Protein AF-A0A496WPE1-F1 (afdb_monomer)

Sequence (337 aa):
MGGAVPFQSAYVLHDAAETEDGEDHQGSGAEIGLHAKIYVYQIGNRTHIALGSANATSAALIAEKNIEILAELAGPASRVGSVSRLFNVDADDGLGQYLVRWNQDDIHEIDTAKQAMQRLLEDARTAILAAGLVLTCRKDGEGWVLDLAGVENVALGETATAEAWPVTVGSERAVDLLPLASGQSVMLPVQALSSLTSLVAFRVKIGSESISFTLNLPVSGMPEERERAILRSVVNNREGFLRYLLLLLAGLGDGADVGTVARAFNSSSSNQLASTFDDMPLLEELVRAFSREPKRLRKVQRLIDDITKDCEADKILPAGFLSLWQVFNEAMKHHDH

Mean predicted aligned error: 12.66 Å

Foldseek 3Di:
DDDPPPDPFDKDFDPVVLDPPDDPPPDPPPPSDDQKDWDWDDDPQKIKIKIWRADPDCCRPPVVNDDIDIDMDMDGCVPVPHPCGQLVLPDPDHDVVRIDTDDPVPDDDPPVVVVVVVVLQVVLVVLVVVQQKAWEWDDDVQFIKTWIFGPHARPRDPQKWKWKAQPLPDPVQTDTPVVSNVRDIDIHDTDHLLSDAQKMKMWMDGPPDIDIDIDNHHYDDNDPCSVLVVLCVQQVAQLSLVLVLCPLLQDPDDPRPVVLNVQCVPDPDPVSNVVSVVPDPSVVSLVVCVVPPVVSVVVVVVSLVSLVPPDDCVGRHDPCVVVVNVVVVVVSVVVVD

Nearest PDB structures (foldseek):
  8dhv-assembly1_B-2  TM=4.884E-01  e=4.118E-02  Treponema lecithinolyticum
  8dhw-assembly1_B  TM=4.897E-01  e=4.623E-02  Treponema lecithinolyticum
  8e72-assembly1_A  TM=4.879E-01  e=7.778E-02  Treponema lecithinolyticum
  7myz-assembly1_C  TM=2.236E-01  e=6.862E-03  Homo sapiens
  3pvm-assembly2_C  TM=2.350E-01  e=8.402E+00  Homo sapiens

Radius of gyration: 26.45 Å; Cα contacts (8 Å, |Δi|>4): 452; chains: 1; bounding box: 67×49×72 Å

Secondary structure (DSSP, 8-state):
-PPP-S-S--EEE-GGGS-SSS-----TTS--S--SEEEEEEETTEEEEEEES--SSHHHHTS--S---EEEEEEEHHHH--HHHHT-TT-SSSSGGGEEEPPGGG-----HHHHHHHHHHHHHHHHHHHT--EEEEEEETTEEEEEEE-SS-----TT-EEEEEETTT-GGG-EE-HHHHTT--EEPPPB-GGG--SEEEEEEEETTEEEEEEEE--EES--TTHHHHHHHHHSSSHHHHHHHHHHHHH-SSTT--HHHHHHHHH--SHHHHHHHHHTS-HHHHHHHHHHH-HHHHHHHHHHHHHHHHHS-HHHHSPTTHHHHHHHHHHHHHHHT-

Solvent-accessible surface area (backbone atoms only — not comparable to full-atom values): 19664 Å² total; per-residue (Å²): 132,84,75,78,73,92,60,97,72,56,66,40,75,37,74,80,77,74,52,87,75,91,67,86,77,86,53,94,82,61,84,85,65,87,76,66,35,76,50,74,47,71,62,89,67,29,25,37,42,33,39,26,64,45,54,101,41,56,46,48,73,70,65,73,68,48,93,63,55,71,51,75,51,73,43,50,20,93,77,73,40,41,62,72,53,34,56,23,58,91,36,102,51,68,58,8,64,49,45,38,77,58,59,82,85,72,65,69,80,80,57,62,66,60,52,53,51,51,50,53,53,50,52,38,51,49,30,54,66,68,10,56,54,36,35,41,39,45,81,50,88,96,32,30,31,40,38,36,34,52,76,40,62,32,68,61,54,98,70,50,48,45,32,34,23,46,67,76,72,40,77,92,55,46,37,71,45,68,48,28,51,74,67,36,65,39,74,42,64,74,33,50,64,51,49,66,67,50,43,35,32,37,39,39,36,47,87,95,48,72,50,74,53,72,44,80,38,59,67,43,67,74,62,84,63,30,65,60,38,33,53,43,69,56,41,70,29,44,66,33,37,51,55,52,51,47,60,55,62,54,41,104,50,98,83,41,65,58,66,60,54,49,49,65,68,68,45,88,44,73,68,58,35,50,53,58,54,72,75,42,66,61,66,58,50,52,52,47,32,56,74,76,40,51,74,45,54,53,55,54,49,50,54,51,51,59,42,63,73,74,56,71,44,80,66,28,47,59,88,67,47,67,66,56,48,49,56,54,52,54,53,51,64,63,70,81,110

Structure (mmCIF, N/CA/C/O backbone):
data_AF-A0A496WPE1-F1
#
_entry.id   AF-A0A496WPE1-F1
#
loop_
_atom_site.group_PDB
_atom_site.id
_atom_site.type_symbol
_atom_site.label_atom_id
_atom_site.label_alt_id
_atom_site.label_comp_id
_atom_site.label_asym_id
_atom_site.label_entity_id
_atom_site.label_seq_id
_atom_site.pdbx_PDB_ins_code
_atom_site.Cartn_x
_atom_site.Cartn_y
_atom_site.Cartn_z
_atom_site.occupancy
_atom_site.B_iso_or_equiv
_atom_site.auth_seq_id
_atom_site.auth_comp_id
_atom_site.auth_asym_id
_atom_site.auth_atom_id
_atom_site.pdbx_PDB_model_num
ATOM 1 N N . MET A 1 1 ? 33.624 1.298 33.262 1.00 34.97 1 MET A N 1
ATOM 2 C CA . MET A 1 1 ? 33.800 0.217 32.269 1.00 34.97 1 MET A CA 1
ATOM 3 C C . MET A 1 1 ? 33.415 0.800 30.927 1.00 34.97 1 MET A C 1
ATOM 5 O O . MET A 1 1 ? 32.307 1.304 30.817 1.00 34.97 1 MET A O 1
ATOM 9 N N . GLY A 1 2 ? 34.370 0.884 29.999 1.00 39.62 2 GLY A N 1
ATOM 10 C CA . GLY A 1 2 ? 34.199 1.589 28.730 1.00 39.62 2 GLY A CA 1
ATOM 11 C C . GLY A 1 2 ? 33.094 0.956 27.896 1.00 39.62 2 GLY A C 1
ATOM 12 O O . GLY A 1 2 ? 33.173 -0.228 27.577 1.00 39.62 2 GLY A O 1
ATOM 13 N N . GLY A 1 3 ? 32.062 1.740 27.580 1.00 42.16 3 GLY A N 1
ATOM 14 C CA . GLY A 1 3 ? 31.111 1.369 26.543 1.00 42.16 3 GLY A CA 1
ATOM 15 C C . GLY A 1 3 ? 31.876 1.247 25.234 1.00 42.16 3 GLY A C 1
ATOM 16 O O . GLY A 1 3 ? 32.645 2.144 24.889 1.00 42.16 3 GLY A O 1
ATOM 17 N N . ALA A 1 4 ? 31.731 0.117 24.546 1.00 42.09 4 ALA A N 1
ATOM 18 C CA . ALA A 1 4 ? 32.243 -0.023 23.194 1.00 42.09 4 ALA A CA 1
ATOM 19 C C . ALA A 1 4 ? 31.693 1.145 22.371 1.00 42.09 4 ALA A C 1
ATOM 21 O O . ALA A 1 4 ? 30.479 1.321 22.316 1.00 42.09 4 ALA A O 1
ATOM 22 N N . VAL A 1 5 ? 32.568 1.960 21.781 1.00 48.62 5 VAL A N 1
ATOM 23 C CA . VAL A 1 5 ? 32.134 2.925 20.772 1.00 48.62 5 VAL A CA 1
ATOM 24 C C . VAL A 1 5 ? 31.746 2.072 19.561 1.00 48.62 5 VAL A C 1
ATOM 26 O O . VAL A 1 5 ? 32.624 1.414 19.004 1.00 48.62 5 VAL A O 1
ATOM 29 N N . PRO A 1 6 ? 30.454 1.978 19.199 1.00 66.19 6 PRO A N 1
ATOM 30 C CA . PRO A 1 6 ? 29.990 0.961 18.256 1.00 66.19 6 PRO A CA 1
ATOM 31 C C . PRO A 1 6 ? 30.464 1.212 16.816 1.00 66.19 6 PRO A C 1
ATOM 33 O O . PRO A 1 6 ? 30.404 0.303 15.994 1.00 66.19 6 PRO A O 1
ATOM 36 N N . PHE A 1 7 ? 30.982 2.409 16.518 1.00 72.88 7 PHE A N 1
ATOM 37 C CA . PHE A 1 7 ? 31.420 2.819 15.185 1.00 72.88 7 PHE A CA 1
ATOM 38 C C . PHE A 1 7 ? 32.733 3.610 15.242 1.00 72.88 7 PHE A C 1
ATOM 40 O O . PHE A 1 7 ? 32.943 4.412 16.151 1.00 72.88 7 PHE A O 1
ATOM 47 N N . GLN A 1 8 ? 33.613 3.405 14.256 1.00 75.38 8 GLN A N 1
ATOM 48 C CA . GLN A 1 8 ? 34.877 4.146 14.119 1.00 75.38 8 GLN A CA 1
ATOM 49 C C . GLN A 1 8 ? 34.649 5.612 13.706 1.00 75.38 8 GLN A C 1
ATOM 51 O O . GLN A 1 8 ? 35.417 6.496 14.083 1.00 75.38 8 GLN A O 1
ATOM 56 N N . SER A 1 9 ? 33.586 5.865 12.947 1.00 80.94 9 SER A N 1
ATOM 57 C CA . SER A 1 9 ? 33.136 7.180 12.494 1.00 80.94 9 SER A CA 1
ATOM 58 C C . SER A 1 9 ? 31.654 7.105 12.112 1.00 80.94 9 SER A C 1
ATOM 60 O O . SER A 1 9 ? 31.137 6.023 11.831 1.00 80.94 9 SER A O 1
ATOM 62 N N . ALA A 1 10 ? 30.966 8.247 12.134 1.00 86.12 10 ALA A N 1
ATOM 63 C CA . ALA A 1 10 ? 29.574 8.383 11.724 1.00 86.12 10 ALA A CA 1
ATOM 64 C C . ALA A 1 10 ? 29.449 9.597 10.802 1.00 86.12 10 ALA A C 1
ATOM 66 O O . ALA A 1 10 ? 30.050 10.644 11.057 1.00 86.12 10 ALA A O 1
ATOM 67 N N . TYR A 1 11 ? 28.685 9.431 9.731 1.00 87.81 11 TYR A N 1
ATOM 68 C CA . TYR A 1 11 ? 28.435 10.452 8.727 1.00 87.81 11 TYR A CA 1
ATOM 69 C C . TYR A 1 11 ? 26.946 10.469 8.401 1.00 87.81 11 TYR A C 1
ATOM 71 O O . TYR A 1 11 ? 26.282 9.435 8.498 1.00 87.81 11 TYR A O 1
ATOM 79 N N . VAL A 1 12 ? 26.442 11.631 8.014 1.00 87.06 12 VAL A N 1
ATOM 80 C CA . VAL A 1 12 ? 25.070 11.840 7.541 1.00 87.06 12 VAL A CA 1
ATOM 81 C C . VAL A 1 12 ? 25.107 12.473 6.157 1.00 87.06 12 VAL A C 1
ATOM 83 O O . VAL A 1 12 ? 26.144 12.999 5.746 1.00 87.06 12 VAL A O 1
ATOM 86 N N . LEU A 1 13 ? 23.999 12.381 5.422 1.00 85.69 13 LEU A N 1
ATOM 87 C CA . LEU A 1 13 ? 23.868 13.076 4.148 1.00 85.69 13 LEU A CA 1
ATOM 88 C C . LEU A 1 13 ? 23.975 14.588 4.387 1.00 85.69 13 LEU A C 1
ATOM 90 O O . LEU A 1 13 ? 23.496 15.094 5.397 1.00 85.69 13 LEU A O 1
ATOM 94 N N . HIS A 1 14 ? 24.615 15.302 3.472 1.00 82.06 14 HIS A N 1
ATOM 95 C CA . HIS A 1 14 ? 24.592 16.756 3.464 1.00 82.06 14 HIS A CA 1
ATOM 96 C C . HIS A 1 14 ? 23.171 17.233 3.111 1.00 82.06 14 HIS A C 1
ATOM 98 O O . HIS A 1 14 ? 22.622 16.758 2.124 1.00 82.06 14 HIS A O 1
ATOM 104 N N . ASP A 1 15 ? 22.605 18.209 3.829 1.00 72.56 15 ASP A N 1
ATOM 105 C CA . ASP A 1 15 ? 21.223 18.695 3.612 1.00 72.56 15 ASP A CA 1
ATOM 106 C C . ASP A 1 15 ? 20.948 19.115 2.153 1.00 72.56 15 ASP A C 1
ATOM 108 O O . ASP A 1 15 ? 19.904 18.829 1.579 1.00 72.56 15 ASP A O 1
ATOM 112 N N . ALA A 1 16 ? 21.932 19.744 1.501 1.00 70.25 16 ALA A N 1
ATOM 113 C CA . ALA A 1 16 ? 21.888 20.079 0.069 1.00 70.25 16 ALA A CA 1
ATOM 114 C C . ALA A 1 16 ? 21.753 18.875 -0.895 1.00 70.25 16 ALA A C 1
ATOM 116 O O . ALA A 1 16 ? 21.525 19.086 -2.080 1.00 70.25 16 ALA A O 1
ATOM 117 N N . ALA A 1 17 ? 21.924 17.636 -0.428 1.00 64.94 17 ALA A N 1
ATOM 118 C CA . ALA A 1 17 ? 21.681 16.424 -1.209 1.00 64.94 17 ALA A CA 1
ATOM 119 C C . ALA A 1 17 ? 20.240 15.890 -1.054 1.00 64.94 17 ALA A C 1
ATOM 121 O O . ALA A 1 17 ? 19.883 14.927 -1.729 1.00 64.94 17 ALA A O 1
ATOM 122 N N . GLU A 1 18 ? 19.412 16.500 -0.196 1.00 58.84 18 GLU A N 1
ATOM 123 C CA . GLU A 1 18 ? 17.995 16.144 -0.027 1.00 58.84 18 GLU A CA 1
ATOM 124 C C . GLU A 1 18 ? 17.055 16.921 -0.964 1.00 58.84 18 GLU A C 1
ATOM 126 O O . GLU A 1 18 ? 15.920 16.495 -1.176 1.00 58.84 18 GLU A O 1
ATOM 131 N N . THR A 1 19 ? 17.509 18.030 -1.558 1.00 53.50 19 THR A N 1
ATOM 132 C CA . THR A 1 19 ? 16.706 18.857 -2.467 1.00 53.50 19 THR A CA 1
ATOM 133 C C . THR A 1 19 ? 17.148 18.671 -3.919 1.00 53.50 19 THR A C 1
ATOM 135 O O . THR A 1 19 ? 18.187 19.166 -4.351 1.00 53.50 19 THR A O 1
ATOM 138 N N . GLU A 1 20 ? 16.340 17.957 -4.704 1.00 46.94 20 GLU A N 1
ATOM 139 C CA . GLU A 1 20 ? 16.380 18.088 -6.163 1.00 46.94 20 GLU A CA 1
ATOM 140 C C . GLU A 1 20 ? 15.747 19.455 -6.488 1.00 46.94 20 GLU A C 1
ATOM 142 O O . GLU A 1 20 ? 14.559 19.659 -6.265 1.00 46.94 20 GLU A O 1
ATOM 147 N N . ASP A 1 21 ? 16.569 20.416 -6.916 1.00 45.72 21 ASP A N 1
ATOM 148 C CA . ASP A 1 21 ? 16.178 21.751 -7.391 1.00 45.72 21 ASP A CA 1
ATOM 149 C C . ASP A 1 21 ? 15.364 22.639 -6.433 1.00 45.72 21 ASP A C 1
ATOM 151 O O . ASP A 1 21 ? 14.220 22.943 -6.724 1.00 45.72 21 ASP A O 1
ATOM 155 N N . GLY A 1 22 ? 15.974 23.166 -5.360 1.00 40.22 22 GLY A N 1
ATOM 156 C CA . GLY A 1 22 ? 15.689 24.515 -4.814 1.00 40.22 22 GLY A CA 1
ATOM 157 C C . GLY A 1 22 ? 14.234 24.956 -4.549 1.00 40.22 22 GLY A C 1
ATOM 158 O O . GLY A 1 22 ? 14.004 26.147 -4.332 1.00 40.22 22 GLY A O 1
ATOM 159 N N . GLU A 1 23 ? 13.259 24.055 -4.569 1.00 35.84 23 GLU A N 1
ATOM 160 C CA . GLU A 1 23 ? 11.858 24.331 -4.308 1.00 35.84 23 GLU A CA 1
ATOM 161 C C . GLU A 1 23 ? 11.564 23.950 -2.860 1.00 35.84 23 GLU A C 1
ATOM 163 O O . GLU A 1 23 ? 11.625 22.785 -2.463 1.00 35.84 23 GLU A O 1
ATOM 168 N N . ASP A 1 24 ? 11.232 24.964 -2.060 1.00 38.25 24 ASP A N 1
ATOM 169 C CA . ASP A 1 24 ? 10.646 24.797 -0.736 1.00 38.25 24 ASP A CA 1
ATOM 170 C C . ASP A 1 24 ? 9.323 24.031 -0.874 1.00 38.25 24 ASP A C 1
ATOM 172 O O . ASP A 1 24 ? 8.244 24.611 -1.038 1.00 38.25 24 ASP A O 1
ATOM 176 N N . HIS A 1 25 ? 9.374 22.704 -0.804 1.00 39.09 25 HIS A N 1
ATOM 177 C CA . HIS A 1 25 ? 8.176 21.889 -0.714 1.00 39.09 25 HIS A CA 1
ATOM 178 C C . HIS A 1 25 ? 7.553 22.057 0.681 1.00 39.09 25 HIS A C 1
ATOM 180 O O . HIS A 1 25 ? 7.755 21.256 1.590 1.00 39.09 25 HIS A O 1
ATOM 186 N N . GLN A 1 26 ? 6.720 23.090 0.844 1.00 34.94 26 GLN A N 1
ATOM 187 C CA . GLN A 1 26 ? 5.790 23.251 1.971 1.00 34.94 26 GLN A CA 1
ATOM 188 C C . GLN A 1 26 ? 4.618 22.248 1.898 1.00 34.94 26 GLN A C 1
ATOM 190 O O . GLN A 1 26 ? 3.448 22.605 2.038 1.00 34.94 26 GLN A O 1
ATOM 195 N N . GLY A 1 27 ? 4.911 20.971 1.657 1.00 34.56 27 GLY A N 1
ATOM 196 C CA . GLY A 1 27 ? 3.940 19.887 1.727 1.00 34.56 27 GLY A CA 1
ATOM 197 C C . GLY A 1 27 ? 3.979 19.234 3.102 1.00 34.56 27 GLY A C 1
ATOM 198 O O . GLY A 1 27 ? 4.717 18.274 3.296 1.00 34.56 27 GLY A O 1
ATOM 199 N N . SER A 1 28 ? 3.172 19.697 4.063 1.00 40.06 28 SER A N 1
ATOM 200 C CA . SER A 1 28 ? 2.962 18.933 5.299 1.00 40.06 28 SER A CA 1
ATOM 201 C C . SER A 1 28 ? 2.180 17.653 4.966 1.00 40.06 28 SER A C 1
ATOM 203 O O . SER A 1 28 ? 0.953 17.680 4.871 1.00 40.06 28 SER A O 1
ATOM 205 N N . GLY A 1 29 ? 2.881 16.540 4.743 1.00 38.75 29 GLY A N 1
ATOM 206 C CA . GLY A 1 29 ? 2.265 15.215 4.592 1.00 38.75 29 GLY A CA 1
ATOM 207 C C . GLY A 1 29 ? 2.677 14.398 3.366 1.00 38.75 29 GLY A C 1
ATOM 208 O O . GLY A 1 29 ? 2.217 13.267 3.244 1.00 38.75 29 GLY A O 1
ATOM 209 N N . ALA A 1 30 ? 3.542 14.912 2.489 1.00 35.53 30 ALA A N 1
ATOM 210 C CA . ALA A 1 30 ? 4.295 14.062 1.570 1.00 35.53 30 ALA A CA 1
ATOM 211 C C . ALA A 1 30 ? 5.648 13.784 2.230 1.00 35.53 30 ALA A C 1
ATOM 213 O O . ALA A 1 30 ? 6.360 14.725 2.566 1.00 35.53 30 ALA A O 1
ATOM 214 N N . GLU A 1 31 ? 5.975 12.518 2.482 1.00 40.22 31 GLU A N 1
ATOM 215 C CA . GLU A 1 31 ? 7.296 12.106 2.963 1.00 40.22 31 GLU A CA 1
ATOM 216 C C . GLU A 1 31 ? 8.351 12.460 1.901 1.00 40.22 31 GLU A C 1
ATOM 218 O O . GLU A 1 31 ? 8.693 11.641 1.047 1.00 40.22 31 GLU A O 1
ATOM 223 N N . ILE A 1 32 ? 8.831 13.703 1.928 1.00 40.59 32 ILE A N 1
ATOM 224 C CA . ILE A 1 32 ? 10.040 14.136 1.234 1.00 40.59 32 ILE A CA 1
ATOM 225 C C . ILE A 1 32 ? 11.184 13.438 1.969 1.00 40.59 32 ILE A C 1
ATOM 227 O O . ILE A 1 32 ? 11.480 13.754 3.118 1.00 40.59 32 ILE A O 1
ATOM 231 N N . GLY A 1 33 ? 11.745 12.400 1.356 1.00 50.72 33 GLY A N 1
ATOM 232 C CA . GLY A 1 33 ? 12.818 11.615 1.951 1.00 50.72 33 GLY A CA 1
ATOM 233 C C . GLY A 1 33 ? 13.195 10.421 1.085 1.00 50.72 33 GLY A C 1
ATOM 234 O O . GLY A 1 33 ? 12.353 9.805 0.439 1.00 50.72 33 GLY A O 1
ATOM 235 N N . LEU A 1 34 ? 14.481 10.091 1.049 1.00 54.94 34 LEU A N 1
ATOM 236 C CA . LEU A 1 34 ? 15.039 8.954 0.322 1.00 54.94 34 LEU A CA 1
ATOM 237 C C . LEU A 1 34 ? 14.387 7.631 0.790 1.00 54.94 34 LEU A C 1
ATOM 239 O O . LEU A 1 34 ? 14.701 7.094 1.852 1.00 54.94 34 LEU A O 1
ATOM 243 N N . HIS A 1 35 ? 13.449 7.095 0.003 1.00 64.75 35 HIS A N 1
ATOM 244 C CA . HIS A 1 35 ? 12.600 5.968 0.431 1.00 64.75 35 HIS A CA 1
ATOM 245 C C . HIS A 1 35 ? 13.266 4.592 0.349 1.00 64.75 35 HIS A C 1
ATOM 247 O O . HIS A 1 35 ? 12.854 3.664 1.054 1.00 64.75 35 HIS A O 1
ATOM 253 N N . ALA A 1 36 ? 14.317 4.451 -0.458 1.00 69.31 36 ALA A N 1
ATOM 254 C CA . ALA A 1 36 ? 15.051 3.201 -0.600 1.00 69.31 36 ALA A CA 1
ATOM 255 C C . ALA A 1 36 ? 16.263 3.152 0.341 1.00 69.31 36 ALA A C 1
ATOM 257 O O . ALA A 1 36 ? 17.021 4.112 0.456 1.00 69.31 36 ALA A O 1
ATOM 258 N N . LYS A 1 37 ? 16.456 2.014 1.011 1.00 88.25 37 LYS A N 1
ATOM 259 C CA . LYS A 1 37 ? 17.578 1.769 1.919 1.00 88.25 37 LYS A CA 1
ATOM 260 C C . LYS A 1 37 ? 18.658 0.994 1.191 1.00 88.25 37 LYS A C 1
ATOM 262 O O . LYS A 1 37 ? 18.361 0.027 0.488 1.00 88.25 37 LYS A O 1
ATOM 267 N N . ILE A 1 38 ? 19.902 1.431 1.372 1.00 89.50 38 ILE A N 1
ATOM 268 C CA . ILE A 1 38 ? 21.075 0.846 0.725 1.00 89.50 38 ILE A CA 1
ATOM 269 C C . ILE A 1 38 ? 22.004 0.271 1.786 1.00 89.50 38 ILE A C 1
ATOM 271 O O . ILE A 1 38 ? 22.414 0.969 2.710 1.00 89.50 38 ILE A O 1
ATOM 275 N N . TYR A 1 39 ? 22.383 -0.988 1.608 1.00 92.31 39 TYR A N 1
ATOM 276 C CA . TYR A 1 39 ? 23.429 -1.656 2.365 1.00 92.31 39 TYR A CA 1
ATOM 277 C C . TYR A 1 39 ? 24.593 -1.941 1.428 1.00 92.31 39 TYR A C 1
ATOM 279 O O . TYR A 1 39 ? 24.450 -2.678 0.453 1.00 92.31 39 TYR A O 1
ATOM 287 N N . VAL A 1 40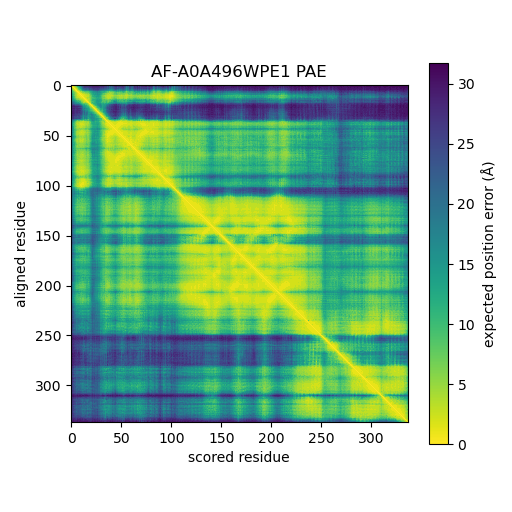 ? 25.758 -1.372 1.726 1.00 93.75 40 VAL A N 1
ATOM 288 C CA . VAL A 1 40 ? 26.975 -1.605 0.945 1.00 93.75 40 VAL A CA 1
ATOM 289 C C . VAL A 1 40 ? 27.993 -2.315 1.817 1.00 93.75 40 VAL A C 1
ATOM 291 O O . VAL A 1 40 ? 28.358 -1.822 2.883 1.00 93.75 40 VAL A O 1
ATOM 294 N N . TYR A 1 41 ? 28.456 -3.479 1.374 1.00 94.31 41 TYR A N 1
ATOM 295 C CA . TYR A 1 41 ? 29.388 -4.301 2.137 1.00 94.31 41 TYR A CA 1
ATOM 296 C C . TYR A 1 41 ? 30.350 -5.071 1.226 1.00 94.31 41 TYR A C 1
ATOM 298 O O . TYR A 1 41 ? 30.154 -5.176 0.014 1.00 94.31 41 TYR A O 1
ATOM 306 N N . GLN A 1 42 ? 31.440 -5.581 1.801 1.00 95.06 42 GLN A N 1
ATOM 307 C CA . GLN A 1 42 ? 32.458 -6.339 1.073 1.00 95.06 42 GLN A CA 1
ATOM 308 C C . GLN A 1 42 ? 32.677 -7.716 1.682 1.00 95.06 42 GLN A C 1
ATOM 310 O O . GLN A 1 42 ? 32.831 -7.857 2.893 1.00 95.06 42 GLN A O 1
ATOM 315 N N . ILE A 1 43 ? 32.764 -8.720 0.809 1.00 95.19 43 ILE A N 1
ATOM 316 C CA . ILE A 1 43 ? 33.169 -10.082 1.158 1.00 95.19 43 ILE A CA 1
ATOM 317 C C . ILE A 1 43 ? 34.348 -10.451 0.257 1.00 95.19 43 ILE A C 1
ATOM 319 O O . ILE A 1 43 ? 34.213 -10.607 -0.960 1.00 95.19 43 ILE A O 1
ATOM 323 N N . GLY A 1 44 ? 35.539 -10.554 0.850 1.00 94.00 44 GLY A N 1
ATOM 324 C CA . GLY A 1 44 ? 36.777 -10.784 0.106 1.00 94.00 44 GLY A CA 1
ATOM 325 C C . GLY A 1 44 ? 37.057 -9.662 -0.900 1.00 94.00 44 GLY A C 1
ATOM 326 O O . GLY A 1 44 ? 37.173 -8.498 -0.529 1.00 94.00 44 GLY A O 1
ATOM 327 N N . ASN A 1 45 ? 37.174 -10.009 -2.185 1.00 93.88 45 ASN A N 1
ATOM 328 C CA . ASN A 1 45 ? 37.441 -9.056 -3.269 1.00 93.88 45 ASN A CA 1
ATOM 329 C C . ASN A 1 45 ? 36.175 -8.586 -4.006 1.0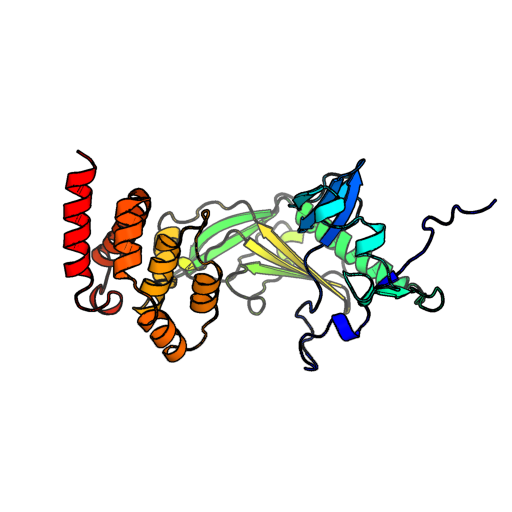0 93.88 45 ASN A C 1
ATOM 331 O O . ASN A 1 45 ? 36.284 -8.025 -5.101 1.00 93.88 45 ASN A O 1
ATOM 335 N N . ARG A 1 46 ? 34.986 -8.838 -3.450 1.00 96.75 46 ARG A N 1
ATOM 336 C CA . ARG A 1 46 ? 33.704 -8.466 -4.052 1.00 96.75 46 ARG A CA 1
ATOM 337 C C . ARG A 1 46 ? 33.004 -7.399 -3.226 1.00 96.75 46 ARG A C 1
ATOM 339 O O . ARG A 1 46 ? 33.010 -7.460 -1.999 1.00 96.75 46 ARG A O 1
ATOM 346 N N . THR A 1 47 ? 32.395 -6.450 -3.923 1.00 97.06 47 THR A N 1
ATOM 347 C CA . THR A 1 47 ? 31.524 -5.424 -3.346 1.00 97.06 47 THR A CA 1
ATOM 348 C C . THR A 1 47 ? 30.081 -5.788 -3.653 1.00 97.06 47 THR A C 1
ATOM 350 O O . THR A 1 47 ? 29.767 -6.169 -4.784 1.00 97.06 47 THR A O 1
ATOM 353 N N . HIS A 1 48 ? 29.241 -5.678 -2.632 1.00 96.44 48 HIS A N 1
ATOM 354 C CA . HIS A 1 48 ? 27.818 -5.970 -2.643 1.00 96.44 48 HIS A CA 1
ATOM 355 C C . HIS A 1 48 ? 27.056 -4.687 -2.316 1.00 96.44 48 HIS A C 1
ATOM 357 O O . HIS A 1 48 ? 27.395 -3.996 -1.355 1.00 96.44 48 HIS A O 1
ATOM 363 N N . ILE A 1 49 ? 26.056 -4.364 -3.129 1.00 94.25 49 ILE A N 1
ATOM 364 C CA . ILE A 1 49 ? 25.147 -3.234 -2.938 1.00 94.25 49 ILE A CA 1
ATOM 365 C C . ILE A 1 49 ? 23.738 -3.816 -2.929 1.00 94.25 49 ILE A C 1
ATOM 367 O O . ILE A 1 49 ? 23.229 -4.218 -3.975 1.00 94.25 49 ILE A O 1
ATOM 371 N N . ALA A 1 50 ? 23.129 -3.889 -1.751 1.00 94.06 50 ALA A N 1
ATOM 372 C CA . ALA A 1 50 ? 21.744 -4.300 -1.584 1.00 94.06 50 ALA A CA 1
ATOM 373 C C . ALA A 1 50 ? 20.857 -3.063 -1.418 1.00 94.06 50 ALA A C 1
ATOM 375 O O . ALA A 1 50 ? 21.122 -2.224 -0.562 1.00 94.06 50 ALA A O 1
ATOM 376 N N . LEU A 1 51 ? 19.814 -2.955 -2.235 1.00 91.38 51 LEU A N 1
ATOM 377 C CA . LEU A 1 51 ? 18.863 -1.844 -2.265 1.00 91.38 51 LEU A CA 1
ATOM 378 C C . LEU A 1 51 ? 17.450 -2.377 -2.034 1.00 91.38 51 LEU A C 1
ATOM 380 O O . LEU A 1 51 ? 17.060 -3.358 -2.665 1.00 91.38 51 LEU A O 1
ATOM 384 N N . GLY A 1 52 ? 16.650 -1.705 -1.209 1.00 89.50 52 GLY A N 1
ATOM 385 C CA . GLY A 1 52 ? 15.218 -1.994 -1.138 1.00 89.50 52 GLY A CA 1
ATOM 386 C C . GLY A 1 52 ? 14.502 -1.358 0.045 1.00 89.50 52 GLY A C 1
ATOM 387 O O . GLY A 1 52 ? 14.849 -0.254 0.462 1.00 89.50 52 GLY A O 1
ATOM 388 N N . SER A 1 53 ? 13.469 -2.031 0.554 1.00 87.06 53 SER A N 1
ATOM 389 C CA . SER A 1 53 ? 12.555 -1.471 1.563 1.00 87.06 53 SER A CA 1
ATOM 390 C C . SER A 1 53 ? 13.071 -1.581 3.001 1.00 87.06 53 SER A C 1
ATOM 392 O O . SER A 1 53 ? 12.682 -0.779 3.852 1.00 87.06 53 SER A O 1
ATOM 394 N N . ALA A 1 54 ? 13.971 -2.535 3.266 1.00 89.06 54 ALA A N 1
ATOM 395 C CA . ALA A 1 54 ? 14.368 -2.897 4.621 1.00 89.06 54 ALA A CA 1
ATOM 396 C C . ALA A 1 54 ? 15.096 -1.754 5.337 1.00 89.06 54 ALA A C 1
ATOM 398 O O . ALA A 1 54 ? 16.223 -1.403 4.984 1.00 89.06 54 ALA A O 1
ATOM 399 N N . ASN A 1 55 ? 14.495 -1.224 6.401 1.00 88.31 55 ASN A N 1
ATOM 400 C CA . ASN A 1 55 ? 15.176 -0.329 7.338 1.00 88.31 55 ASN A CA 1
ATOM 401 C C . ASN A 1 55 ? 16.225 -1.086 8.162 1.00 88.31 55 ASN A C 1
ATOM 403 O O . ASN A 1 55 ? 16.058 -2.275 8.431 1.00 88.31 55 ASN A O 1
ATOM 407 N N . ALA A 1 56 ? 17.251 -0.389 8.660 1.00 88.38 56 ALA A N 1
ATOM 408 C CA . ALA A 1 56 ? 18.269 -0.968 9.541 1.00 88.38 56 ALA A CA 1
ATOM 409 C C . ALA A 1 56 ? 17.727 -1.201 10.968 1.00 88.38 56 ALA A C 1
ATOM 411 O O . ALA A 1 56 ? 18.170 -0.597 11.941 1.00 88.38 56 ALA A O 1
ATOM 412 N N . THR A 1 57 ? 16.710 -2.055 11.092 1.00 86.81 57 THR A N 1
ATOM 413 C CA . THR A 1 57 ? 15.981 -2.335 12.335 1.00 86.81 57 THR A CA 1
ATOM 414 C C . THR A 1 57 ? 15.856 -3.835 12.560 1.00 86.81 57 THR A C 1
ATOM 416 O O . THR A 1 57 ? 15.850 -4.620 11.614 1.00 86.81 57 THR A O 1
ATOM 419 N N . SER A 1 58 ? 15.689 -4.246 13.821 1.00 87.62 58 SER A N 1
ATOM 420 C CA . SER A 1 58 ? 15.469 -5.659 14.155 1.00 87.62 58 SER A CA 1
ATOM 421 C C . SER A 1 58 ? 14.225 -6.226 13.461 1.00 87.62 58 SER A C 1
ATOM 423 O O . SER A 1 58 ? 14.285 -7.327 12.928 1.00 87.62 58 SER A O 1
ATOM 425 N N . ALA A 1 59 ? 13.128 -5.462 13.383 1.00 85.31 59 ALA A N 1
ATOM 426 C CA . ALA A 1 59 ? 11.891 -5.898 12.727 1.00 85.31 59 ALA A CA 1
ATOM 427 C C . ALA A 1 59 ? 12.087 -6.275 11.247 1.00 85.31 59 ALA A C 1
ATOM 429 O O . ALA A 1 59 ? 11.506 -7.261 10.796 1.00 85.31 59 ALA A O 1
ATOM 430 N N . ALA A 1 60 ? 12.924 -5.515 10.533 1.00 85.62 60 ALA A N 1
ATOM 431 C CA . ALA A 1 60 ? 13.214 -5.718 9.117 1.00 85.62 60 ALA A CA 1
ATOM 432 C C . ALA A 1 60 ? 14.332 -6.745 8.856 1.00 85.62 60 ALA A C 1
ATOM 434 O O . ALA A 1 60 ? 14.269 -7.459 7.863 1.00 85.62 60 ALA A O 1
ATOM 435 N N . LEU A 1 61 ? 15.354 -6.826 9.720 1.00 86.75 61 LEU A N 1
ATOM 436 C CA . LEU A 1 61 ? 16.577 -7.593 9.430 1.00 86.75 61 LEU A CA 1
ATOM 437 C C . LEU A 1 61 ? 16.741 -8.900 10.219 1.00 86.75 61 LEU A C 1
ATOM 439 O O . LEU A 1 61 ? 17.510 -9.755 9.790 1.00 86.75 61 LEU A O 1
ATOM 443 N N . ILE A 1 62 ? 16.110 -9.044 11.391 1.00 87.94 62 ILE A N 1
ATOM 444 C CA . ILE A 1 62 ? 16.445 -10.129 12.339 1.00 87.94 62 ILE A CA 1
ATOM 445 C C . ILE A 1 62 ? 15.203 -10.840 12.880 1.00 87.94 62 ILE A C 1
ATOM 447 O O . ILE A 1 62 ? 15.184 -12.058 12.991 1.00 87.94 62 ILE A O 1
ATOM 451 N N . ALA A 1 63 ? 14.174 -10.086 13.257 1.00 86.56 63 ALA A N 1
ATOM 452 C CA . ALA A 1 63 ? 13.005 -10.597 13.965 1.00 86.56 63 ALA A CA 1
ATOM 453 C C . ALA A 1 63 ? 11.897 -11.124 13.037 1.00 86.56 63 ALA A C 1
ATOM 455 O O . ALA A 1 63 ? 10.833 -11.470 13.545 1.00 86.56 63 ALA A O 1
ATOM 456 N N . GLU A 1 64 ? 12.122 -11.128 11.715 1.00 82.25 64 GLU A N 1
ATOM 457 C CA . GLU A 1 64 ? 11.192 -11.631 10.686 1.00 82.25 64 GLU A CA 1
ATOM 458 C C . GLU A 1 64 ? 9.756 -11.086 10.833 1.00 82.25 64 GLU A C 1
ATOM 460 O O . GLU A 1 64 ? 8.772 -11.777 10.575 1.00 82.25 64 GLU A O 1
ATOM 465 N N . LYS A 1 65 ? 9.623 -9.831 11.285 1.00 81.81 65 LYS A N 1
ATOM 466 C CA . LYS A 1 65 ? 8.314 -9.195 11.501 1.00 81.81 65 LYS A CA 1
ATOM 467 C C . LYS A 1 65 ? 7.781 -8.528 10.242 1.00 81.81 65 LYS A C 1
ATOM 469 O O . LYS A 1 65 ? 6.574 -8.540 10.013 1.00 81.81 65 LYS A O 1
ATOM 474 N N . ASN A 1 66 ? 8.669 -7.932 9.453 1.00 84.38 66 ASN A N 1
ATOM 475 C CA . ASN A 1 66 ? 8.309 -7.269 8.209 1.00 84.38 66 ASN A CA 1
ATOM 476 C C . ASN A 1 66 ? 8.553 -8.194 7.014 1.00 84.38 66 ASN A C 1
ATOM 478 O O . ASN A 1 66 ? 9.509 -8.967 6.998 1.00 84.38 66 ASN A O 1
ATOM 482 N N . ILE A 1 67 ? 7.723 -8.053 5.980 1.00 85.50 67 ILE A N 1
ATOM 483 C CA . ILE A 1 67 ? 8.023 -8.588 4.652 1.00 85.50 67 ILE A CA 1
ATOM 484 C C . ILE A 1 67 ? 8.805 -7.508 3.912 1.00 85.50 67 ILE A C 1
ATOM 486 O O . ILE A 1 67 ? 8.246 -6.475 3.554 1.00 85.50 67 ILE A O 1
ATOM 490 N N . GLU A 1 68 ? 10.094 -7.748 3.704 1.00 87.31 68 GLU A N 1
ATOM 491 C CA . GLU A 1 68 ? 11.004 -6.805 3.061 1.00 87.31 68 GLU A CA 1
ATOM 492 C C . GLU A 1 68 ? 11.530 -7.379 1.744 1.00 87.31 68 GLU A C 1
ATOM 494 O O . GLU A 1 68 ? 11.739 -8.587 1.616 1.00 87.31 68 GLU A O 1
ATOM 499 N N . ILE A 1 69 ? 11.775 -6.510 0.764 1.00 89.12 69 ILE A N 1
ATOM 500 C CA . ILE A 1 69 ? 12.397 -6.891 -0.507 1.00 89.12 69 ILE A CA 1
ATOM 501 C C . ILE A 1 69 ? 13.700 -6.115 -0.649 1.00 89.12 69 ILE A C 1
ATOM 503 O O . ILE A 1 69 ? 13.721 -4.891 -0.523 1.00 89.12 69 ILE A O 1
ATOM 507 N N . LEU A 1 70 ? 14.778 -6.842 -0.936 1.00 91.00 70 LEU A N 1
ATOM 508 C CA . LEU A 1 70 ? 16.090 -6.299 -1.268 1.00 91.00 70 LEU A CA 1
ATOM 509 C C . LEU A 1 70 ? 16.549 -6.903 -2.597 1.00 91.00 70 LEU A C 1
ATOM 511 O O . LEU A 1 70 ? 16.471 -8.115 -2.796 1.00 91.00 70 LEU A O 1
ATOM 515 N N . ALA A 1 71 ? 17.045 -6.060 -3.496 1.00 93.62 71 ALA A N 1
ATOM 516 C CA . ALA A 1 71 ? 17.743 -6.467 -4.706 1.00 93.62 71 ALA A CA 1
ATOM 517 C C . ALA A 1 71 ? 19.243 -6.227 -4.518 1.00 93.62 71 ALA A C 1
ATOM 519 O O . ALA A 1 71 ? 19.650 -5.140 -4.106 1.00 93.62 71 ALA A O 1
ATOM 520 N N . GLU A 1 72 ? 20.064 -7.233 -4.815 1.00 95.00 72 GLU A N 1
ATOM 521 C CA . GLU A 1 72 ? 21.516 -7.142 -4.668 1.00 95.00 72 GLU A CA 1
ATOM 522 C C . GLU A 1 72 ? 22.226 -7.069 -6.022 1.00 95.00 72 GLU A C 1
ATOM 524 O O . GLU A 1 72 ? 22.012 -7.897 -6.908 1.00 95.00 72 GLU A O 1
ATOM 529 N N . LEU A 1 73 ? 23.144 -6.109 -6.138 1.00 92.81 73 LEU A N 1
ATOM 530 C CA . LEU A 1 73 ? 24.150 -6.039 -7.188 1.00 92.81 73 LEU A CA 1
ATOM 531 C C . LEU A 1 73 ? 25.519 -6.383 -6.595 1.00 92.81 73 LEU A C 1
ATOM 533 O O . LEU A 1 73 ? 25.973 -5.739 -5.649 1.00 92.81 73 LEU A O 1
ATOM 537 N N . ALA A 1 74 ? 26.202 -7.377 -7.168 1.00 95.00 74 ALA A N 1
ATOM 538 C CA . ALA A 1 74 ? 27.504 -7.824 -6.680 1.00 95.00 74 ALA A CA 1
ATOM 539 C C . ALA A 1 74 ? 28.538 -7.938 -7.804 1.00 95.00 74 ALA A C 1
ATOM 541 O O . ALA A 1 74 ? 28.307 -8.580 -8.832 1.00 95.00 74 ALA A O 1
ATOM 542 N N . GLY A 1 75 ? 29.741 -7.411 -7.576 1.00 95.75 75 GLY A N 1
ATOM 543 C CA . GLY A 1 75 ? 30.824 -7.453 -8.559 1.00 95.75 75 GLY A CA 1
ATOM 544 C C . GLY A 1 75 ? 32.220 -7.375 -7.940 1.00 95.75 75 GLY A C 1
ATOM 545 O O . GLY A 1 75 ? 32.356 -7.119 -6.744 1.00 95.75 75 GLY A O 1
ATOM 546 N N . PRO A 1 76 ? 33.285 -7.614 -8.729 1.00 96.75 76 PRO A N 1
ATOM 547 C CA . PRO A 1 76 ? 34.654 -7.427 -8.258 1.00 96.75 76 PRO A CA 1
ATOM 548 C C . PRO A 1 76 ? 34.878 -5.982 -7.795 1.00 96.75 76 PRO A C 1
ATOM 550 O O . PRO A 1 76 ? 34.570 -5.043 -8.531 1.00 96.75 76 PRO A O 1
ATOM 553 N N . ALA A 1 77 ? 35.475 -5.798 -6.617 1.00 94.38 77 ALA A N 1
ATOM 554 C CA . ALA A 1 77 ? 35.738 -4.482 -6.031 1.00 94.38 77 ALA A CA 1
ATOM 555 C C . ALA A 1 77 ? 36.636 -3.604 -6.921 1.00 94.38 77 ALA A C 1
ATOM 557 O O . ALA A 1 77 ? 36.536 -2.383 -6.888 1.00 94.38 77 ALA A O 1
ATOM 558 N N . SER A 1 78 ? 37.468 -4.212 -7.772 1.00 92.50 78 SER A N 1
ATOM 559 C CA . SER A 1 78 ? 38.281 -3.498 -8.765 1.00 92.50 78 SER A CA 1
ATOM 560 C C . SER A 1 78 ? 37.466 -2.824 -9.874 1.00 92.50 78 SER A C 1
ATOM 562 O O . SER A 1 78 ? 37.977 -1.913 -10.517 1.00 92.50 78 SER A O 1
ATOM 564 N N . ARG A 1 79 ? 36.225 -3.267 -10.115 1.00 91.69 79 ARG A N 1
ATOM 565 C CA . ARG A 1 79 ? 35.317 -2.689 -11.117 1.00 91.69 79 ARG A CA 1
ATOM 566 C C . ARG A 1 79 ? 34.210 -1.851 -10.490 1.00 91.69 79 ARG A C 1
ATOM 568 O O . ARG A 1 79 ? 33.888 -0.801 -11.023 1.00 91.69 79 ARG A O 1
ATOM 575 N N . VAL A 1 80 ? 33.637 -2.326 -9.386 1.00 89.25 80 VAL A N 1
ATOM 576 C CA . VAL A 1 80 ? 32.523 -1.654 -8.692 1.00 89.25 80 VAL A CA 1
ATOM 577 C C . VAL A 1 80 ? 33.018 -0.537 -7.763 1.00 89.25 80 VAL A C 1
ATOM 579 O O . VAL A 1 80 ? 32.299 0.420 -7.519 1.00 89.25 80 VAL A O 1
ATOM 582 N N . GLY A 1 81 ? 34.253 -0.639 -7.262 1.00 91.06 81 GLY A N 1
ATOM 583 C CA . GLY A 1 81 ? 34.765 0.171 -6.154 1.00 91.06 81 GLY A CA 1
ATOM 584 C C . GLY A 1 81 ? 34.654 -0.578 -4.824 1.00 91.06 81 GLY A C 1
ATOM 585 O O . GLY A 1 81 ? 33.715 -1.341 -4.603 1.00 91.06 81 GLY A O 1
ATOM 586 N N . SER A 1 82 ? 35.640 -0.413 -3.939 1.00 92.50 82 SER A N 1
ATOM 587 C CA . SER A 1 82 ? 35.559 -0.914 -2.560 1.00 92.50 82 SER A CA 1
ATOM 588 C C . SER A 1 82 ? 34.635 -0.037 -1.714 1.00 92.50 82 SER A C 1
ATOM 590 O O . SER A 1 82 ? 34.438 1.128 -2.047 1.00 92.50 82 SER A O 1
ATOM 592 N N . VAL A 1 83 ? 34.127 -0.553 -0.587 1.00 91.94 83 VAL A N 1
ATOM 593 C CA . VAL A 1 83 ? 33.318 0.242 0.362 1.00 91.94 83 VAL A CA 1
ATOM 594 C C . VAL A 1 83 ? 34.091 1.491 0.784 1.00 91.94 83 VAL A C 1
ATOM 596 O O . VAL A 1 83 ? 33.572 2.596 0.684 1.00 91.94 83 VAL A O 1
ATOM 599 N N . SER A 1 84 ? 35.366 1.338 1.157 1.00 89.94 84 SER A N 1
ATOM 600 C CA . SER A 1 84 ? 36.211 2.469 1.557 1.00 89.94 84 SER A CA 1
ATOM 601 C C . SER A 1 84 ? 36.397 3.511 0.456 1.00 89.94 84 SER A C 1
ATOM 603 O O . SER A 1 84 ? 36.541 4.678 0.778 1.00 89.94 84 SER A O 1
ATOM 605 N N . ARG A 1 85 ? 36.401 3.112 -0.825 1.00 91.00 85 ARG A N 1
ATOM 606 C CA . ARG A 1 85 ? 36.467 4.057 -1.948 1.00 91.00 85 ARG A CA 1
ATOM 607 C C . ARG A 1 85 ? 35.126 4.751 -2.160 1.00 91.00 85 ARG A C 1
ATOM 609 O O . ARG A 1 85 ? 35.097 5.963 -2.287 1.00 91.00 85 ARG A O 1
ATOM 616 N N . LEU A 1 86 ? 34.033 3.986 -2.193 1.00 90.56 86 LEU A N 1
ATOM 617 C CA . LEU A 1 86 ? 32.688 4.508 -2.452 1.00 90.56 86 LEU A CA 1
ATOM 618 C C . LEU A 1 86 ? 32.241 5.525 -1.394 1.00 90.56 86 LEU A C 1
ATOM 620 O O . LEU A 1 86 ? 31.515 6.453 -1.728 1.00 90.56 86 LEU A O 1
ATOM 624 N N . PHE A 1 87 ? 32.687 5.360 -0.149 1.00 90.88 87 PHE A N 1
ATOM 625 C CA . PHE A 1 87 ? 32.372 6.246 0.975 1.00 90.88 87 PHE A CA 1
ATOM 626 C C . PHE A 1 87 ? 33.570 7.093 1.429 1.00 90.88 87 PHE A C 1
ATOM 628 O O . PHE A 1 87 ? 33.604 7.546 2.572 1.00 90.88 87 PHE A O 1
ATOM 635 N N . ASN A 1 88 ? 34.569 7.297 0.564 1.00 90.31 88 ASN A N 1
ATOM 636 C CA . ASN A 1 88 ? 35.679 8.187 0.881 1.00 90.31 88 ASN A CA 1
ATOM 637 C C . ASN A 1 88 ? 35.219 9.649 0.805 1.00 90.31 88 ASN A C 1
ATOM 639 O O . ASN A 1 88 ? 34.933 10.143 -0.280 1.00 90.31 88 ASN A O 1
ATOM 643 N N . VAL A 1 89 ? 35.168 10.334 1.944 1.00 88.12 89 VAL A N 1
ATOM 644 C CA . VAL A 1 89 ? 34.748 11.745 2.020 1.00 88.12 89 VAL A CA 1
ATOM 645 C C . VAL A 1 89 ? 35.767 12.721 1.430 1.00 88.12 89 VAL A C 1
ATOM 647 O O . VAL A 1 89 ? 35.406 13.840 1.094 1.00 88.12 89 VAL A O 1
ATOM 650 N N . ASP A 1 90 ? 37.023 12.295 1.274 1.00 87.44 90 ASP A N 1
ATOM 651 C CA . ASP A 1 90 ? 38.096 13.114 0.699 1.00 87.44 90 ASP A CA 1
ATOM 652 C C . ASP A 1 90 ? 38.232 12.929 -0.827 1.00 87.44 90 ASP A C 1
ATOM 654 O O . ASP A 1 90 ? 39.171 13.448 -1.432 1.00 87.44 90 ASP A O 1
ATOM 658 N N . ALA A 1 91 ? 37.361 12.127 -1.452 1.00 83.75 91 ALA A N 1
ATOM 659 C CA . ALA A 1 91 ? 37.392 11.858 -2.886 1.00 83.75 91 ALA A CA 1
ATOM 660 C C . ALA A 1 91 ? 36.329 12.662 -3.644 1.00 83.75 91 ALA A C 1
ATOM 662 O O . ALA A 1 91 ? 35.196 12.795 -3.189 1.00 83.75 91 ALA A O 1
ATOM 663 N N . ASP A 1 92 ? 36.680 13.091 -4.859 1.00 81.06 92 ASP A N 1
ATOM 664 C CA . ASP A 1 92 ? 35.761 13.749 -5.800 1.00 81.06 92 ASP A CA 1
ATOM 665 C C . ASP A 1 92 ? 34.871 12.736 -6.566 1.00 81.06 92 ASP A C 1
ATOM 667 O O . ASP A 1 92 ? 34.191 13.092 -7.529 1.00 81.06 92 ASP A O 1
ATOM 671 N N . ASP A 1 93 ? 34.910 11.448 -6.198 1.00 80.62 93 ASP A N 1
ATOM 672 C CA . ASP A 1 93 ? 34.112 10.373 -6.791 1.00 80.62 93 ASP A CA 1
ATOM 673 C C . ASP A 1 93 ? 33.385 9.523 -5.731 1.00 80.62 93 ASP A C 1
ATOM 675 O O . ASP A 1 93 ? 33.838 9.346 -4.602 1.00 80.62 93 ASP A O 1
ATOM 679 N N . GLY A 1 94 ? 32.231 8.961 -6.107 1.00 85.19 94 GLY A N 1
ATOM 680 C CA . GLY A 1 94 ? 31.433 8.094 -5.234 1.00 85.19 94 GLY A CA 1
ATOM 681 C C . GLY A 1 94 ? 30.394 8.830 -4.382 1.00 85.19 94 GLY A C 1
ATOM 682 O O . GLY A 1 94 ? 29.945 9.924 -4.718 1.00 85.19 94 GLY A O 1
ATOM 683 N N . LEU A 1 95 ? 29.955 8.175 -3.304 1.00 86.44 95 LEU A N 1
ATOM 684 C CA . LEU A 1 95 ? 28.928 8.680 -2.386 1.00 86.44 95 LEU A CA 1
ATOM 685 C C . LEU A 1 95 ? 29.515 9.512 -1.241 1.00 86.44 95 LEU A C 1
ATOM 687 O O . LEU A 1 95 ? 28.789 10.287 -0.627 1.00 86.44 95 LEU A O 1
ATOM 691 N N . GLY A 1 96 ? 30.814 9.368 -0.959 1.00 87.69 96 GLY A N 1
ATOM 692 C CA . GLY A 1 96 ? 31.489 10.080 0.128 1.00 87.69 96 GLY A CA 1
ATOM 693 C C . GLY A 1 96 ? 31.404 11.605 0.022 1.00 87.69 96 GLY A C 1
ATOM 694 O O . GLY A 1 96 ? 31.249 12.260 1.045 1.00 87.69 96 GLY A O 1
ATOM 695 N N . GLN A 1 97 ? 31.392 12.163 -1.192 1.00 87.12 97 GLN A N 1
ATOM 696 C CA . GLN A 1 97 ? 31.236 13.607 -1.431 1.00 87.12 97 GLN A CA 1
ATOM 697 C C . GLN A 1 97 ? 29.910 14.197 -0.906 1.00 87.12 97 GLN A C 1
ATOM 699 O O . GLN A 1 97 ? 29.817 15.400 -0.687 1.00 87.12 97 GLN A O 1
ATOM 704 N N . TYR A 1 98 ? 28.884 13.362 -0.702 1.00 86.94 98 TYR A N 1
ATOM 705 C CA . TYR A 1 98 ? 27.586 13.781 -0.161 1.00 86.94 98 TYR A CA 1
ATOM 706 C C . TYR A 1 98 ? 27.484 13.585 1.350 1.00 86.94 98 TYR A C 1
ATOM 708 O O . TYR A 1 98 ? 26.419 13.807 1.922 1.00 86.94 98 TYR A O 1
ATOM 716 N N . LEU A 1 99 ? 28.551 13.120 1.998 1.00 89.00 99 LEU A N 1
ATOM 717 C CA . LEU A 1 99 ? 28.552 12.795 3.412 1.00 89.00 99 LEU A CA 1
ATOM 718 C C . LEU A 1 99 ? 29.300 13.849 4.219 1.00 89.00 99 LEU A C 1
ATOM 720 O O . LEU A 1 99 ? 30.457 14.166 3.951 1.00 89.00 99 LEU A O 1
ATOM 724 N N . VAL A 1 100 ? 28.659 14.326 5.279 1.00 89.12 100 VAL A N 1
ATOM 725 C CA . VAL A 1 100 ? 29.279 15.182 6.292 1.00 89.12 100 VAL A CA 1
ATOM 726 C C . VAL A 1 100 ? 29.435 14.416 7.592 1.00 89.12 100 VAL A C 1
ATOM 728 O O . VAL A 1 100 ? 28.656 13.516 7.913 1.00 89.12 100 VAL A O 1
ATOM 731 N N . ARG A 1 101 ? 30.490 14.731 8.345 1.00 87.38 101 ARG A N 1
ATOM 732 C CA . ARG A 1 101 ? 30.744 14.075 9.627 1.00 87.38 101 ARG A CA 1
ATOM 733 C C . ARG A 1 101 ? 29.612 14.407 10.594 1.00 87.38 101 ARG A C 1
ATOM 735 O O . ARG A 1 101 ? 29.337 15.576 10.835 1.00 87.38 101 ARG A O 1
ATOM 742 N N . TRP A 1 102 ? 29.011 13.372 11.173 1.00 83.62 102 TRP A N 1
ATOM 743 C CA . TRP A 1 102 ? 28.008 13.540 12.215 1.00 83.62 102 TRP A CA 1
ATOM 744 C C . TRP A 1 102 ? 28.679 14.029 13.501 1.00 83.62 102 TRP A C 1
ATOM 746 O O . TRP A 1 102 ? 29.641 13.409 13.977 1.00 83.62 102 TRP A O 1
ATOM 756 N N . ASN A 1 103 ? 28.182 15.133 14.059 1.00 75.81 103 ASN A N 1
ATOM 757 C CA . ASN A 1 103 ? 28.699 15.718 15.289 1.00 75.81 103 ASN A CA 1
ATOM 758 C C . ASN A 1 103 ? 27.778 15.370 16.464 1.00 75.81 103 ASN A C 1
ATOM 760 O O . ASN A 1 103 ? 26.559 15.436 16.368 1.00 75.81 103 ASN A O 1
ATOM 764 N N . GLN A 1 104 ? 28.370 15.010 17.604 1.00 62.41 104 GLN A N 1
ATOM 765 C CA . GLN A 1 104 ? 27.614 14.651 18.812 1.00 62.41 104 GLN A CA 1
ATOM 766 C C . GLN A 1 104 ? 26.822 15.822 19.410 1.00 62.41 104 GLN A C 1
ATOM 768 O O . GLN A 1 104 ? 25.924 15.587 20.208 1.00 62.41 104 GLN A O 1
ATOM 773 N N . ASP A 1 105 ? 27.119 17.064 19.032 1.00 62.88 105 ASP A N 1
ATOM 774 C CA . ASP A 1 105 ? 26.362 18.229 19.497 1.00 62.88 105 ASP A CA 1
ATOM 775 C C . ASP A 1 105 ? 24.957 18.312 18.858 1.00 62.88 105 ASP A C 1
ATOM 777 O O . ASP A 1 105 ? 24.103 19.033 19.366 1.00 62.88 105 ASP A O 1
ATOM 781 N N . ASP A 1 106 ? 24.673 17.498 17.828 1.00 56.78 106 ASP A N 1
ATOM 782 C CA . ASP A 1 106 ? 23.343 17.345 17.209 1.00 56.78 106 ASP A CA 1
ATOM 783 C C . ASP A 1 106 ? 22.408 16.400 18.000 1.00 56.78 106 ASP A C 1
ATOM 785 O O . ASP A 1 106 ? 21.351 15.981 17.509 1.00 56.78 106 ASP A O 1
ATOM 789 N N . ILE A 1 107 ? 22.776 16.023 19.234 1.00 57.56 107 ILE A N 1
ATOM 790 C CA . ILE A 1 107 ? 21.898 15.257 20.126 1.00 57.56 107 ILE A CA 1
ATOM 791 C C . ILE A 1 107 ? 20.739 16.159 20.554 1.00 57.56 107 ILE A C 1
ATOM 793 O O . ILE A 1 107 ? 20.838 16.961 21.481 1.00 57.56 107 ILE A O 1
ATOM 797 N N . HIS A 1 108 ? 19.606 15.982 19.888 1.00 59.66 108 HIS A N 1
ATOM 798 C CA . HIS A 1 108 ? 18.345 16.556 20.320 1.00 59.66 108 HIS A CA 1
ATOM 799 C C . HIS A 1 108 ? 17.908 15.870 21.619 1.00 59.66 108 HIS A C 1
ATOM 801 O O . HIS A 1 108 ? 17.991 14.643 21.745 1.00 59.66 108 HIS A O 1
ATOM 807 N N . GLU A 1 109 ? 17.449 16.657 22.595 1.00 64.00 109 GLU A N 1
ATOM 808 C CA . GLU A 1 109 ? 16.883 16.121 23.830 1.00 64.00 109 GLU A CA 1
ATOM 809 C C . GLU A 1 109 ? 15.732 15.170 23.474 1.00 64.00 109 GLU A C 1
ATOM 811 O O . GLU A 1 109 ? 14.826 15.515 22.712 1.00 64.00 109 GLU A O 1
ATOM 816 N N . ILE A 1 110 ? 15.802 13.933 23.972 1.00 66.06 110 ILE A N 1
ATOM 817 C CA . ILE A 1 110 ? 14.762 12.942 23.713 1.00 66.06 110 ILE A CA 1
ATOM 818 C C . ILE A 1 110 ? 13.481 13.434 24.381 1.00 66.06 110 ILE A C 1
ATOM 820 O O . ILE A 1 110 ? 13.358 13.398 25.607 1.00 66.06 110 ILE A O 1
ATOM 824 N N . ASP A 1 111 ? 12.508 13.843 23.572 1.00 79.56 111 ASP A N 1
ATOM 825 C CA . ASP A 1 111 ? 11.176 14.175 24.057 1.00 79.56 111 ASP A CA 1
ATOM 826 C C . ASP A 1 111 ? 10.474 12.893 24.534 1.00 79.56 111 ASP A C 1
ATOM 828 O O . ASP A 1 111 ? 9.849 12.141 23.779 1.00 79.56 111 ASP A O 1
ATOM 832 N N . THR A 1 112 ? 10.631 12.615 25.827 1.00 82.88 112 THR A N 1
ATOM 833 C CA . THR A 1 112 ? 10.048 11.446 26.494 1.00 82.88 112 THR A CA 1
ATOM 834 C C . THR A 1 112 ? 8.522 11.427 26.416 1.00 82.88 112 THR A C 1
ATOM 836 O O . THR A 1 112 ? 7.940 10.342 26.352 1.00 82.88 112 THR A O 1
ATOM 839 N N . ALA A 1 113 ? 7.871 12.595 26.364 1.00 83.75 113 ALA A N 1
ATOM 840 C CA . ALA A 1 113 ? 6.425 12.693 26.215 1.00 83.75 113 ALA A CA 1
ATOM 841 C C . ALA A 1 113 ? 6.004 12.287 24.798 1.00 83.75 113 ALA A C 1
ATOM 843 O O . ALA A 1 113 ? 5.096 11.467 24.641 1.00 83.75 113 ALA A O 1
ATOM 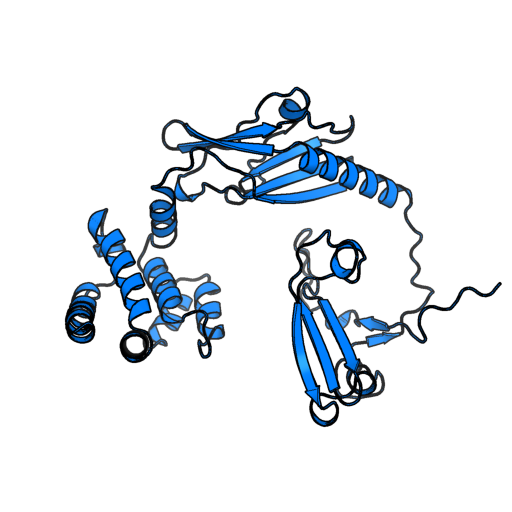844 N N . LYS A 1 114 ? 6.724 12.762 23.775 1.00 82.00 114 LYS A N 1
ATOM 845 C CA . LYS A 1 114 ? 6.517 12.334 22.384 1.00 82.00 114 LYS A CA 1
ATOM 846 C C . LYS A 1 114 ? 6.742 10.831 22.207 1.00 82.00 114 LYS A C 1
ATOM 848 O O . LYS A 1 114 ? 5.924 10.160 21.584 1.00 82.00 114 LYS A O 1
ATOM 853 N N . GLN A 1 115 ? 7.790 10.266 22.812 1.00 83.19 115 GLN A N 1
ATOM 854 C CA . GLN A 1 115 ? 8.025 8.817 22.777 1.00 83.19 115 GLN A CA 1
ATOM 855 C C . GLN A 1 115 ? 6.918 8.016 23.473 1.00 83.19 115 GLN A C 1
ATOM 857 O O . GLN A 1 115 ? 6.521 6.963 22.974 1.00 83.19 115 GLN A O 1
ATOM 862 N N . ALA A 1 116 ? 6.420 8.484 24.621 1.00 86.69 116 ALA A N 1
ATOM 863 C CA . ALA A 1 116 ? 5.303 7.839 25.307 1.00 86.69 116 ALA A CA 1
ATOM 864 C C . ALA A 1 116 ? 4.032 7.866 24.445 1.00 86.69 116 ALA A C 1
ATOM 866 O O . ALA A 1 116 ? 3.355 6.846 24.329 1.00 86.69 116 ALA A O 1
ATOM 867 N N . MET A 1 117 ? 3.756 8.990 23.777 1.00 85.81 117 MET A N 1
ATOM 868 C CA . MET A 1 117 ? 2.628 9.118 22.853 1.00 85.81 117 MET A CA 1
ATOM 869 C C . MET A 1 117 ? 2.751 8.165 21.659 1.00 85.81 117 MET A C 1
ATOM 871 O O . MET A 1 117 ? 1.799 7.468 21.316 1.00 85.81 117 MET A O 1
ATOM 875 N N . GLN A 1 118 ? 3.943 8.074 21.066 1.00 86.31 118 GLN A N 1
ATOM 876 C CA . GLN A 1 118 ? 4.205 7.164 19.954 1.00 86.31 118 GLN A CA 1
ATOM 877 C C . GLN A 1 118 ? 4.008 5.697 20.357 1.00 86.31 118 GLN A C 1
ATOM 879 O O . GLN A 1 118 ? 3.446 4.926 19.585 1.00 86.31 118 GLN A O 1
ATOM 884 N N . ARG A 1 119 ? 4.398 5.311 21.580 1.00 88.00 119 ARG A N 1
ATOM 885 C CA . ARG A 1 119 ? 4.126 3.963 22.110 1.00 88.00 119 ARG A CA 1
ATOM 886 C C . ARG A 1 119 ? 2.629 3.687 22.230 1.00 88.00 119 ARG A C 1
ATOM 888 O O . ARG A 1 119 ? 2.192 2.635 21.791 1.00 88.00 119 ARG A O 1
ATOM 895 N N . LEU A 1 120 ? 1.843 4.637 22.737 1.00 89.69 120 LEU A N 1
ATOM 896 C CA . LEU A 1 120 ? 0.387 4.476 22.831 1.00 89.69 120 LEU A CA 1
ATOM 897 C C . LEU A 1 120 ? -0.276 4.328 21.451 1.00 89.69 120 LEU A C 1
ATOM 899 O O . LEU A 1 120 ? -1.181 3.510 21.292 1.00 89.69 120 LEU A O 1
ATOM 903 N N . LEU A 1 121 ? 0.181 5.085 20.447 1.00 91.50 121 LEU A N 1
ATOM 904 C CA . LEU A 1 121 ? -0.287 4.939 19.062 1.00 91.50 121 LEU A CA 1
ATOM 905 C C . LEU A 1 121 ? 0.054 3.557 18.489 1.00 91.50 121 LEU A C 1
ATOM 907 O O . LEU A 1 121 ? -0.777 2.940 17.823 1.00 91.50 121 LEU A O 1
ATOM 911 N N . GLU A 1 122 ? 1.258 3.059 18.766 1.00 90.62 122 GLU A N 1
ATOM 912 C CA . GLU A 1 122 ? 1.709 1.729 18.349 1.00 90.62 122 GLU A CA 1
ATOM 913 C C . GLU A 1 122 ? 0.950 0.593 19.046 1.00 90.62 122 GLU A C 1
ATOM 915 O O . GLU A 1 122 ? 0.580 -0.393 18.401 1.00 90.62 122 GLU A O 1
ATOM 920 N N . ASP A 1 123 ? 0.644 0.745 20.334 1.00 90.06 123 ASP A N 1
ATOM 921 C CA . ASP A 1 123 ? -0.177 -0.198 21.092 1.00 90.06 123 ASP A CA 1
ATOM 922 C C . ASP A 1 123 ? -1.607 -0.243 20.529 1.00 90.06 123 ASP A C 1
ATOM 924 O O . ASP A 1 123 ? -2.148 -1.323 20.280 1.00 90.06 123 ASP A O 1
ATOM 928 N N . ALA A 1 124 ? -2.198 0.919 20.225 1.00 90.81 124 ALA A N 1
ATOM 929 C CA . ALA A 1 124 ? -3.517 1.007 19.598 1.00 90.81 124 ALA A CA 1
ATOM 930 C C . ALA A 1 124 ? -3.535 0.396 18.185 1.00 90.81 124 ALA A C 1
ATOM 932 O O . ALA A 1 124 ? -4.454 -0.351 17.842 1.00 90.81 124 ALA A O 1
ATOM 933 N N . ARG A 1 125 ? -2.496 0.642 17.373 1.00 92.19 125 ARG A N 1
ATOM 934 C CA . ARG A 1 125 ? -2.315 -0.028 16.075 1.00 92.19 125 ARG A CA 1
ATOM 935 C C . ARG A 1 125 ? -2.250 -1.544 16.248 1.00 92.19 125 ARG A C 1
ATOM 937 O O . ARG A 1 125 ? -2.927 -2.270 15.525 1.00 92.19 125 ARG A O 1
ATOM 944 N N . THR A 1 126 ? -1.469 -2.020 17.213 1.00 90.25 126 THR A N 1
ATOM 945 C CA . THR A 1 126 ? -1.318 -3.452 17.501 1.00 90.25 126 THR A CA 1
ATOM 946 C C . THR A 1 126 ? -2.647 -4.083 17.921 1.00 90.25 126 THR A C 1
ATOM 948 O O . THR A 1 126 ? -2.965 -5.177 17.461 1.00 90.25 126 THR A O 1
ATOM 951 N N . ALA A 1 127 ? -3.466 -3.381 18.709 1.00 90.25 127 ALA A N 1
ATOM 952 C CA . ALA A 1 127 ? -4.805 -3.839 19.078 1.00 90.25 127 ALA A CA 1
ATOM 953 C C . ALA A 1 127 ? -5.737 -3.986 17.859 1.00 90.25 127 ALA A C 1
ATOM 955 O O . ALA A 1 127 ? -6.450 -4.981 17.751 1.00 90.25 127 ALA A O 1
ATOM 956 N N . ILE A 1 128 ? -5.693 -3.046 16.905 1.00 91.44 128 ILE A N 1
ATOM 957 C CA . ILE A 1 128 ? -6.452 -3.144 15.643 1.00 91.44 128 ILE A CA 1
ATOM 958 C C . ILE A 1 128 ? -5.985 -4.350 14.816 1.00 91.44 128 ILE A C 1
ATOM 960 O O . ILE A 1 128 ? -6.813 -5.094 14.291 1.00 91.44 128 ILE A O 1
ATOM 964 N N . LEU A 1 129 ? -4.670 -4.565 14.711 1.00 90.81 129 LEU A N 1
ATOM 965 C CA . LEU A 1 129 ? -4.091 -5.700 13.982 1.00 90.81 129 LEU A CA 1
ATOM 966 C C . LEU A 1 129 ? -4.493 -7.050 14.591 1.00 90.81 129 LEU A C 1
ATOM 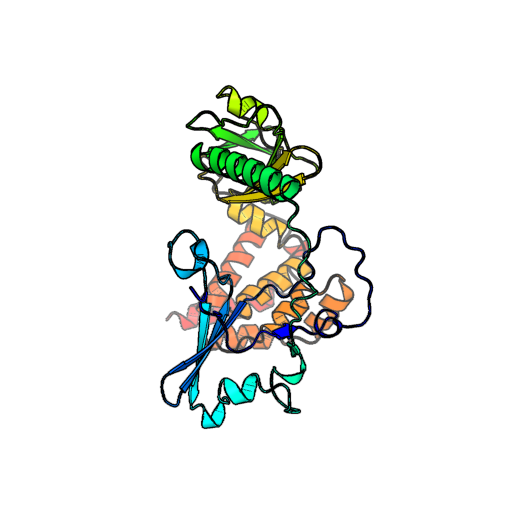968 O O . LEU A 1 129 ? -4.777 -7.996 13.858 1.00 90.81 129 LEU A O 1
ATOM 972 N N . ALA A 1 130 ? -4.524 -7.135 15.922 1.00 90.62 130 ALA A N 1
ATOM 973 C CA . ALA A 1 130 ? -4.867 -8.352 16.650 1.00 90.62 130 ALA A CA 1
ATOM 974 C C . ALA A 1 130 ? -6.361 -8.710 16.565 1.00 90.62 130 ALA A C 1
ATOM 976 O O . ALA A 1 130 ? -6.710 -9.874 16.721 1.00 90.62 130 ALA A O 1
ATOM 977 N N . ALA A 1 131 ? -7.236 -7.749 16.244 1.00 90.62 131 ALA A N 1
ATOM 978 C CA . ALA A 1 131 ? -8.688 -7.942 16.244 1.00 90.62 131 ALA A CA 1
ATOM 979 C C . ALA A 1 131 ? -9.229 -8.889 15.151 1.00 90.62 131 ALA A C 1
ATOM 981 O O . ALA A 1 131 ? -10.433 -9.158 15.105 1.00 90.62 131 ALA A O 1
ATOM 982 N N . GLY A 1 132 ? -8.372 -9.373 14.244 1.00 91.31 132 GLY A N 1
ATOM 983 C CA . GLY A 1 132 ? -8.759 -10.319 13.196 1.00 91.31 132 GLY A CA 1
ATOM 984 C C . GLY A 1 132 ? -9.808 -9.751 12.240 1.00 91.31 132 GLY A C 1
ATOM 985 O O . GLY A 1 132 ? -10.783 -10.427 11.928 1.00 91.31 132 GLY A O 1
ATOM 986 N N . LEU A 1 133 ? -9.645 -8.493 11.822 1.00 94.88 133 LEU A N 1
ATOM 987 C CA . LEU A 1 133 ? -10.630 -7.775 11.013 1.00 94.88 133 LEU A CA 1
ATOM 988 C C . LEU A 1 133 ? -10.954 -8.488 9.689 1.00 94.88 133 LEU A C 1
ATOM 990 O O . LEU A 1 133 ? -10.058 -8.912 8.957 1.00 94.88 133 LEU A O 1
ATOM 994 N N . VAL A 1 134 ? -12.242 -8.545 9.350 1.00 96.12 134 VAL A N 1
ATOM 995 C CA . VAL A 1 134 ? -12.763 -9.124 8.104 1.00 96.12 134 VAL A CA 1
ATOM 996 C C . VAL A 1 134 ? -13.754 -8.186 7.426 1.00 96.12 134 VAL A C 1
ATOM 998 O O . VAL A 1 134 ? -14.427 -7.384 8.076 1.00 96.12 134 VAL A O 1
ATOM 1001 N N . LEU A 1 135 ? -13.859 -8.312 6.105 1.00 97.00 135 LEU A N 1
ATOM 1002 C CA . LEU A 1 135 ? -14.796 -7.558 5.281 1.00 97.00 135 LEU A CA 1
ATOM 1003 C C . LEU A 1 135 ? -15.868 -8.476 4.690 1.00 97.00 135 LEU A C 1
ATOM 1005 O O . LEU A 1 135 ? -15.575 -9.545 4.146 1.00 97.00 135 LEU A O 1
ATOM 1009 N N . THR A 1 136 ? -17.113 -8.014 4.714 1.00 96.56 136 THR A N 1
ATOM 1010 C CA . THR A 1 136 ? -18.212 -8.617 3.954 1.00 96.56 136 THR A CA 1
ATOM 1011 C C . THR A 1 136 ? -18.726 -7.608 2.945 1.00 96.56 136 THR A C 1
ATOM 1013 O O . THR A 1 136 ? -19.155 -6.516 3.303 1.00 96.56 136 THR A O 1
ATOM 1016 N N . CYS A 1 137 ? -18.654 -7.953 1.664 1.00 96.38 137 CYS A N 1
ATOM 1017 C CA . CYS A 1 137 ? -19.156 -7.105 0.598 1.00 96.38 137 CYS A CA 1
ATOM 1018 C C . CYS A 1 137 ? -20.623 -7.421 0.318 1.00 96.38 137 CYS A C 1
ATOM 1020 O O . CYS A 1 137 ? -21.003 -8.582 0.155 1.00 96.38 137 CYS A O 1
ATOM 1022 N N . ARG A 1 138 ? -21.444 -6.376 0.218 1.00 94.62 138 ARG A N 1
ATOM 1023 C CA . ARG A 1 138 ? -22.838 -6.492 -0.211 1.00 94.62 138 ARG A CA 1
ATOM 1024 C C . ARG A 1 138 ? -23.221 -5.346 -1.133 1.00 94.62 138 ARG A C 1
ATOM 1026 O O . ARG A 1 138 ? -22.651 -4.254 -1.079 1.00 94.62 138 ARG A O 1
ATOM 1033 N N . LYS A 1 139 ? -24.203 -5.610 -1.990 1.00 93.62 139 LYS A N 1
ATOM 1034 C CA . LYS A 1 139 ? -24.795 -4.588 -2.850 1.00 93.62 139 LYS A CA 1
ATOM 1035 C C . LYS A 1 139 ? -25.700 -3.688 -2.010 1.00 93.62 139 LYS A C 1
ATOM 1037 O O . LYS A 1 139 ? -26.476 -4.192 -1.200 1.00 93.62 139 LYS A O 1
ATOM 1042 N N . ASP A 1 140 ? -25.602 -2.382 -2.221 1.00 90.94 140 ASP A N 1
ATOM 1043 C CA . ASP A 1 140 ? -26.412 -1.373 -1.541 1.00 90.94 140 ASP A CA 1
ATOM 1044 C C . ASP A 1 140 ? -26.885 -0.326 -2.558 1.00 90.94 140 ASP A C 1
ATOM 1046 O O . ASP A 1 140 ? -26.119 0.520 -3.025 1.00 90.94 140 ASP A O 1
ATOM 1050 N N . GLY A 1 141 ? -28.145 -0.449 -2.986 1.00 89.12 141 GLY A N 1
ATOM 1051 C CA . GLY A 1 141 ? -28.689 0.321 -4.106 1.00 89.12 141 GLY A CA 1
ATOM 1052 C C . GLY A 1 141 ? -27.898 0.105 -5.404 1.00 89.12 141 GLY A C 1
ATOM 1053 O O . GLY A 1 141 ? -27.703 -1.029 -5.849 1.00 89.12 141 GLY A O 1
ATOM 1054 N N . GLU A 1 142 ? -27.439 1.205 -6.000 1.00 85.81 142 GLU A N 1
ATOM 1055 C CA . GLU A 1 142 ? -26.585 1.212 -7.200 1.00 85.81 142 GLU A CA 1
ATOM 1056 C C . GLU A 1 142 ? -25.090 1.018 -6.884 1.00 85.81 142 GLU A C 1
ATOM 1058 O O . GLU A 1 142 ? -24.268 0.875 -7.790 1.00 85.81 142 GLU A O 1
ATOM 1063 N N . GLY A 1 143 ? -24.720 1.017 -5.601 1.00 92.00 143 GLY A N 1
ATOM 1064 C CA . GLY A 1 143 ? -23.345 0.894 -5.140 1.00 92.00 143 GLY A CA 1
ATOM 1065 C C . GLY A 1 143 ? -23.073 -0.400 -4.383 1.00 92.00 143 GLY A C 1
ATOM 1066 O O . GLY A 1 143 ? -23.881 -1.331 -4.325 1.00 92.00 143 GLY A O 1
ATOM 1067 N N . TRP A 1 144 ? -21.885 -0.442 -3.795 1.00 95.06 144 TRP A N 1
ATOM 1068 C CA . TRP A 1 144 ? -21.419 -1.536 -2.959 1.00 95.06 144 TRP A CA 1
ATOM 1069 C C . TRP A 1 144 ? -20.912 -0.995 -1.637 1.00 95.06 144 TRP A C 1
ATOM 1071 O O . TRP A 1 144 ? -20.265 0.049 -1.597 1.00 95.06 144 TRP A O 1
ATOM 1081 N N . VAL A 1 145 ? -21.166 -1.737 -0.570 1.00 95.31 145 VAL A N 1
ATOM 1082 C CA . VAL A 1 145 ? -20.673 -1.442 0.772 1.00 95.31 145 VAL A CA 1
ATOM 1083 C C . VAL A 1 145 ? -19.825 -2.606 1.266 1.00 95.31 145 VAL A C 1
ATOM 1085 O O . VAL A 1 145 ? -20.028 -3.762 0.881 1.00 95.31 145 VAL A O 1
ATOM 1088 N N . LEU A 1 146 ? -18.828 -2.273 2.079 1.00 96.50 146 LEU A N 1
ATOM 1089 C CA . LEU A 1 146 ? -18.001 -3.229 2.795 1.00 96.50 146 LEU A CA 1
ATOM 1090 C C . LEU A 1 146 ? -18.327 -3.099 4.281 1.00 96.50 146 LEU A C 1
ATOM 1092 O O . LEU A 1 146 ? -18.055 -2.062 4.884 1.00 96.50 146 LEU A O 1
ATOM 1096 N N . ASP A 1 147 ? -18.908 -4.145 4.853 1.00 96.25 147 ASP A N 1
ATOM 1097 C CA . ASP A 1 147 ? -19.132 -4.243 6.289 1.00 96.25 147 AS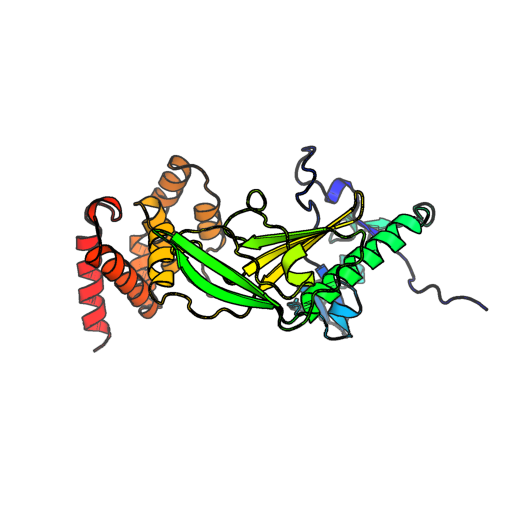P A CA 1
ATOM 1098 C C . ASP A 1 147 ? -17.848 -4.775 6.938 1.00 96.25 147 ASP A C 1
ATOM 1100 O O . ASP A 1 147 ? -17.423 -5.902 6.670 1.00 96.25 147 ASP A O 1
ATOM 1104 N N . LEU A 1 148 ? -17.213 -3.937 7.755 1.00 95.94 148 LEU A N 1
ATOM 1105 C CA . LEU A 1 148 ? -16.015 -4.244 8.526 1.00 95.94 148 LEU A CA 1
ATOM 1106 C C . LEU A 1 148 ? -16.418 -4.786 9.897 1.00 95.94 148 LEU A C 1
ATOM 1108 O O . LEU A 1 148 ? -17.142 -4.124 10.636 1.00 95.94 148 LEU A O 1
ATOM 1112 N N . ALA A 1 149 ? -15.928 -5.967 10.258 1.00 93.44 149 ALA A N 1
ATOM 1113 C CA . ALA A 1 149 ? -16.167 -6.577 11.562 1.00 93.44 149 ALA A CA 1
ATOM 1114 C C . ALA A 1 149 ? -14.861 -7.105 12.166 1.00 93.44 149 ALA A C 1
ATOM 1116 O O . ALA A 1 149 ? -13.982 -7.570 11.441 1.00 93.44 149 ALA A O 1
ATOM 1117 N N . GLY A 1 150 ? -14.745 -7.036 13.493 1.00 86.25 150 GLY A N 1
ATOM 1118 C CA . GLY A 1 150 ? -13.681 -7.693 14.252 1.00 86.25 150 GLY A CA 1
ATOM 1119 C C . GLY A 1 150 ? -14.116 -9.074 14.721 1.00 86.25 150 GLY A C 1
ATOM 1120 O O . GLY A 1 150 ? -15.275 -9.270 15.086 1.00 86.25 150 GLY A O 1
ATOM 1121 N N . VAL A 1 151 ? -13.188 -10.028 14.704 1.00 77.38 151 VAL A N 1
ATOM 1122 C CA . VAL A 1 151 ? -13.377 -11.335 15.351 1.00 77.38 151 VAL A CA 1
ATOM 1123 C C . VAL A 1 151 ? -13.211 -11.193 16.865 1.00 77.38 151 VAL A C 1
ATOM 1125 O O . VAL A 1 151 ? -13.919 -11.846 17.629 1.00 77.38 151 VAL A O 1
ATOM 1128 N N . GLU A 1 152 ? -12.320 -10.298 17.291 1.00 81.00 152 GLU A N 1
ATOM 1129 C CA . GLU A 1 152 ? -12.120 -9.916 18.686 1.00 81.00 152 GLU A CA 1
ATOM 1130 C C . GLU A 1 152 ? -12.470 -8.434 18.900 1.00 81.00 152 GLU A C 1
ATOM 1132 O O . GLU A 1 152 ? -12.475 -7.633 17.960 1.00 81.00 152 GLU A O 1
ATOM 1137 N N . ASN A 1 153 ? -12.767 -8.058 20.148 1.00 77.38 153 ASN A N 1
ATOM 1138 C CA . ASN A 1 153 ? -13.045 -6.663 20.491 1.00 77.38 153 ASN A CA 1
ATOM 1139 C C . ASN A 1 153 ? -11.783 -5.811 20.335 1.00 77.38 153 ASN A C 1
ATOM 1141 O O .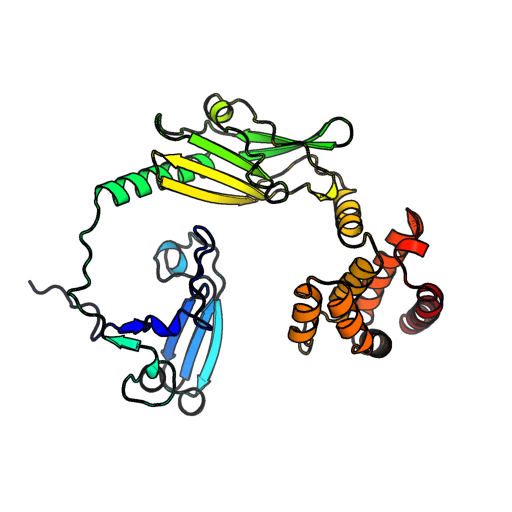 ASN A 1 153 ? -10.733 -6.121 20.899 1.00 77.38 153 ASN A O 1
ATOM 1145 N N . VAL A 1 154 ? -11.912 -4.684 19.634 1.00 80.06 154 VAL A N 1
ATOM 1146 C CA . VAL A 1 154 ? -10.812 -3.730 19.482 1.00 80.06 154 VAL A CA 1
ATOM 1147 C C . VAL A 1 154 ? -10.689 -2.904 20.764 1.00 80.06 154 VAL A C 1
ATOM 1149 O O . VAL A 1 154 ? -11.481 -1.995 21.010 1.00 80.06 154 VAL A O 1
ATOM 1152 N N . ALA A 1 155 ? -9.689 -3.208 21.590 1.00 78.88 155 ALA A N 1
ATOM 1153 C CA . ALA A 1 155 ? -9.393 -2.449 22.804 1.00 78.88 155 ALA A CA 1
ATOM 1154 C C . ALA A 1 155 ? -8.599 -1.171 22.479 1.00 78.88 155 ALA A C 1
ATOM 1156 O O . ALA A 1 155 ? -7.391 -1.093 22.700 1.00 78.88 155 ALA A O 1
ATOM 1157 N N . LEU A 1 156 ? -9.279 -0.163 21.933 1.00 76.25 156 LEU A N 1
ATOM 1158 C CA . LEU A 1 156 ? -8.722 1.185 21.813 1.00 76.25 156 LEU A CA 1
ATOM 1159 C C . LEU A 1 156 ? -8.725 1.828 23.207 1.00 76.25 156 LEU A C 1
ATOM 1161 O O . LEU A 1 156 ? -9.758 1.846 23.874 1.00 76.25 156 LEU A O 1
ATOM 1165 N N . GLY A 1 157 ? -7.572 2.315 23.676 1.00 72.75 157 GLY A N 1
ATOM 1166 C CA . GLY A 1 157 ? -7.502 3.051 24.944 1.00 72.75 157 GLY A CA 1
ATOM 1167 C C . GLY A 1 157 ? -8.445 4.262 24.941 1.00 72.75 157 GLY A C 1
ATOM 1168 O O . GLY A 1 157 ? -8.730 4.812 23.882 1.00 72.75 157 GLY A O 1
ATOM 1169 N N . GLU A 1 158 ? -8.907 4.706 26.115 1.00 73.50 158 GLU A N 1
ATOM 1170 C CA . GLU A 1 158 ? -9.972 5.726 26.250 1.00 73.50 158 GLU A CA 1
ATOM 1171 C C . GLU A 1 158 ? -9.688 7.063 25.538 1.00 73.50 158 GLU A C 1
ATOM 1173 O O . GLU A 1 158 ? -10.605 7.823 25.241 1.00 73.50 158 GLU A O 1
ATOM 1178 N N . THR A 1 159 ? -8.420 7.367 25.266 1.00 81.56 159 THR A N 1
ATOM 1179 C CA . THR A 1 159 ? -7.974 8.608 24.620 1.00 81.56 159 THR A CA 1
ATOM 1180 C C . THR A 1 159 ? -7.756 8.479 23.113 1.00 81.56 159 THR A C 1
ATOM 1182 O O . THR A 1 159 ? -7.492 9.486 22.453 1.00 81.56 159 THR A O 1
ATOM 1185 N N . ALA A 1 160 ? -7.833 7.265 22.564 1.00 87.88 160 ALA A N 1
ATOM 1186 C CA . ALA A 1 160 ? -7.576 6.998 21.159 1.00 87.88 160 ALA A CA 1
ATOM 1187 C C . ALA A 1 160 ? -8.869 7.047 20.346 1.00 87.88 160 ALA A C 1
ATOM 1189 O O . ALA A 1 160 ? -9.859 6.397 20.670 1.00 87.88 160 ALA A O 1
ATOM 1190 N N . THR A 1 161 ? -8.828 7.781 19.239 1.00 91.75 161 THR A N 1
ATOM 1191 C CA . THR A 1 161 ? -9.865 7.722 18.202 1.00 91.75 161 THR A CA 1
ATOM 1192 C C . THR A 1 161 ? -9.300 7.010 16.988 1.00 91.75 161 THR A C 1
ATOM 1194 O O . THR A 1 161 ? -8.117 7.167 16.674 1.00 91.75 161 THR A O 1
ATOM 1197 N N . ALA A 1 162 ? -10.120 6.204 16.321 1.00 93.50 162 ALA A N 1
ATOM 1198 C CA . ALA A 1 162 ? -9.703 5.464 15.143 1.00 93.50 162 ALA A CA 1
ATOM 1199 C C . ALA A 1 162 ? -10.756 5.576 14.044 1.00 93.50 162 ALA A C 1
ATOM 1201 O O . ALA A 1 162 ? -11.949 5.429 14.294 1.00 93.50 162 ALA A O 1
ATOM 1202 N N . GLU A 1 163 ? -10.297 5.821 12.826 1.00 95.81 163 GLU A N 1
ATOM 1203 C CA . GLU A 1 163 ? -11.133 5.951 11.640 1.00 95.81 163 GLU A CA 1
ATOM 1204 C C . GLU A 1 163 ? -10.585 5.064 10.514 1.00 95.81 163 GLU A C 1
ATOM 1206 O O . GLU A 1 163 ? -9.376 4.822 10.443 1.00 95.81 163 GLU A O 1
ATOM 1211 N N . ALA A 1 164 ? -11.462 4.564 9.641 1.00 96.50 164 ALA A N 1
ATOM 1212 C CA . ALA A 1 164 ? -11.078 3.731 8.503 1.00 96.50 164 ALA A CA 1
ATOM 1213 C C . ALA A 1 164 ? -11.790 4.115 7.209 1.00 96.50 164 ALA A C 1
ATOM 1215 O O . ALA A 1 164 ? -12.914 4.615 7.219 1.00 96.50 164 ALA A O 1
ATOM 1216 N N . TRP A 1 165 ? -11.140 3.846 6.079 1.00 96.81 165 TRP A N 1
ATOM 1217 C CA . TRP A 1 165 ? -11.707 4.030 4.745 1.00 96.81 165 TRP A CA 1
ATOM 1218 C C . TRP A 1 165 ? -11.059 3.076 3.731 1.00 96.81 165 TRP A C 1
ATOM 1220 O O . TRP A 1 165 ? -9.883 2.732 3.864 1.00 96.81 165 TRP A O 1
ATOM 1230 N N . PRO A 1 166 ? -11.774 2.653 2.675 1.00 96.06 166 PRO A N 1
ATOM 1231 C CA . PRO A 1 166 ? -11.145 1.983 1.540 1.00 96.06 166 PRO A CA 1
ATOM 1232 C C . PRO A 1 166 ? -10.112 2.906 0.875 1.00 96.06 166 PRO A C 1
ATOM 1234 O O . PRO A 1 166 ? -10.403 4.073 0.614 1.00 96.06 166 PRO A O 1
ATOM 1237 N N . VAL A 1 167 ? -8.918 2.403 0.541 1.00 94.06 167 VAL A N 1
ATOM 1238 C CA . VAL A 1 167 ? -7.841 3.251 -0.031 1.00 94.06 167 VAL A CA 1
ATOM 1239 C C . VAL A 1 167 ? -8.230 3.941 -1.345 1.00 94.06 167 VAL A C 1
ATOM 1241 O O . VAL A 1 167 ? -7.700 4.994 -1.677 1.00 94.06 167 VAL A O 1
ATOM 1244 N N . THR A 1 168 ? -9.178 3.365 -2.082 1.00 90.25 168 THR A N 1
ATOM 1245 C CA . THR A 1 168 ? -9.716 3.865 -3.358 1.00 90.25 168 THR A CA 1
ATOM 1246 C C . THR A 1 168 ? -10.724 5.001 -3.194 1.00 90.25 168 THR A C 1
ATOM 1248 O O . THR A 1 168 ? -11.115 5.620 -4.181 1.00 90.25 168 THR A O 1
ATOM 1251 N N . VAL A 1 169 ? -11.195 5.236 -1.968 1.00 88.38 169 VAL A N 1
ATOM 1252 C CA . VAL A 1 169 ? -12.290 6.155 -1.659 1.00 88.38 169 VAL A CA 1
ATOM 1253 C C . VAL A 1 169 ? -11.769 7.504 -1.175 1.00 88.38 169 VAL A C 1
ATOM 1255 O O . VAL A 1 169 ? -12.395 8.493 -1.538 1.00 88.38 169 VAL A O 1
ATOM 1258 N N . GLY A 1 170 ? -10.650 7.532 -0.442 1.00 87.44 170 GLY A N 1
ATOM 1259 C CA . GLY A 1 170 ? -10.072 8.744 0.154 1.00 87.44 170 GLY A CA 1
ATOM 1260 C C . GLY A 1 170 ? -10.427 8.935 1.638 1.00 87.44 170 GLY A C 1
ATOM 1261 O O . GLY A 1 170 ? -11.424 8.402 2.131 1.00 87.44 170 GLY A O 1
ATOM 1262 N N . SER A 1 171 ? -9.573 9.659 2.377 1.00 91.44 171 SER A N 1
ATOM 1263 C CA . SER A 1 171 ? -9.702 9.817 3.841 1.00 91.44 171 SER A CA 1
ATOM 1264 C C . SER A 1 171 ? -10.807 10.780 4.277 1.00 91.44 171 SER A C 1
ATOM 1266 O O . SER A 1 171 ? -11.220 10.770 5.430 1.00 91.44 171 SER A O 1
ATOM 1268 N N . GLU A 1 172 ? -11.319 11.597 3.361 1.00 92.50 172 GLU A N 1
ATOM 1269 C CA . GLU A 1 172 ? -12.449 12.502 3.586 1.00 92.50 172 GLU A CA 1
ATOM 1270 C C . GLU A 1 172 ? -13.772 11.765 3.830 1.00 92.50 172 GLU A C 1
ATOM 1272 O O . GLU A 1 172 ? -14.718 12.349 4.354 1.00 92.50 172 GLU A O 1
ATOM 1277 N N . ARG A 1 173 ? -13.834 10.476 3.476 1.00 93.00 173 ARG A N 1
ATOM 1278 C CA . ARG A 1 173 ? -14.968 9.588 3.752 1.00 93.00 173 ARG A CA 1
ATOM 1279 C C . ARG A 1 173 ? -14.661 8.575 4.857 1.00 93.00 173 ARG A C 1
ATOM 1281 O O . ARG A 1 173 ? -15.306 7.535 4.919 1.00 93.00 173 ARG A O 1
ATOM 1288 N N . ALA A 1 174 ? -13.674 8.841 5.709 1.00 94.94 174 ALA A N 1
ATOM 1289 C CA . ALA A 1 174 ? -13.377 7.965 6.833 1.00 94.94 174 ALA A CA 1
ATOM 1290 C C . ALA A 1 174 ? -14.582 7.802 7.769 1.00 94.94 174 ALA A C 1
ATOM 1292 O O . ALA A 1 174 ? -15.343 8.741 8.004 1.00 94.94 174 ALA A O 1
ATOM 1293 N N . VAL A 1 175 ? -14.750 6.588 8.288 1.00 95.69 175 VAL A N 1
ATOM 1294 C CA . VAL A 1 175 ? -15.793 6.238 9.255 1.00 95.69 175 VAL A CA 1
ATOM 1295 C C . VAL A 1 175 ? -15.166 5.855 10.589 1.00 95.69 175 VAL A C 1
ATOM 1297 O O . VAL A 1 175 ? -14.092 5.255 10.624 1.00 95.69 175 VAL A O 1
ATOM 1300 N N . ASP A 1 176 ? -15.841 6.210 11.679 1.00 94.19 176 ASP A N 1
ATOM 1301 C CA . ASP A 1 176 ? -15.388 5.950 13.046 1.00 94.19 176 ASP A CA 1
ATOM 1302 C C . ASP A 1 176 ? -15.456 4.447 13.381 1.00 94.19 176 ASP A C 1
ATOM 1304 O O . ASP A 1 176 ? -16.434 3.764 13.062 1.00 94.19 176 ASP A O 1
ATOM 1308 N N . LEU A 1 177 ? -14.405 3.931 14.020 1.00 91.88 177 LEU A N 1
ATOM 1309 C CA . LEU A 1 177 ? -14.270 2.529 14.413 1.00 91.88 177 LEU A CA 1
ATOM 1310 C C . LEU A 1 177 ? -14.762 2.217 15.829 1.00 91.88 177 LEU A C 1
ATOM 1312 O O . LEU A 1 177 ? -14.729 1.053 16.230 1.00 91.88 177 LEU A O 1
ATOM 1316 N N . LEU A 1 178 ? -15.253 3.202 16.579 1.00 88.44 178 LEU A N 1
ATOM 1317 C CA . LEU A 1 178 ? -15.807 3.031 17.921 1.00 88.44 178 LEU A CA 1
ATOM 1318 C C . LEU A 1 178 ? -16.827 1.877 18.031 1.00 88.44 178 LEU A C 1
ATOM 1320 O O . LEU A 1 178 ? -16.770 1.153 19.029 1.00 88.44 178 LEU A O 1
ATOM 1324 N N . PRO A 1 179 ? -17.708 1.608 17.039 1.00 89.62 179 PRO A N 1
ATOM 1325 C CA . PRO A 1 179 ? -18.615 0.460 17.116 1.00 89.62 179 PRO A CA 1
ATOM 1326 C C . PRO A 1 179 ? -17.896 -0.897 17.227 1.00 89.62 179 PRO A C 1
ATOM 1328 O O . PRO A 1 179 ? -18.402 -1.795 17.905 1.00 89.62 179 PRO A O 1
ATOM 1331 N N . LEU A 1 180 ? -16.688 -1.043 16.661 1.00 87.56 180 LEU A N 1
ATOM 1332 C CA . LEU A 1 180 ? -15.901 -2.281 16.765 1.00 87.56 180 LEU A CA 1
ATOM 1333 C C . LEU A 1 180 ? -15.444 -2.565 18.201 1.00 87.56 180 LEU A C 1
ATOM 1335 O O . LEU A 1 180 ? -15.311 -3.729 18.575 1.00 87.56 180 LEU A O 1
ATOM 1339 N N . ALA A 1 181 ? -15.252 -1.535 19.034 1.00 82.88 181 ALA A N 1
ATOM 1340 C CA . ALA A 1 181 ? -14.928 -1.718 20.452 1.00 82.88 181 ALA A CA 1
ATOM 1341 C C . ALA A 1 181 ? -16.082 -2.384 21.228 1.00 82.88 181 ALA A C 1
ATOM 1343 O O . ALA A 1 181 ? -15.859 -3.045 22.241 1.00 82.88 181 ALA A O 1
ATOM 1344 N N . SER A 1 182 ? -17.314 -2.247 20.724 1.00 83.00 182 SER A N 1
ATOM 1345 C CA . SER A 1 182 ? -18.523 -2.876 21.271 1.00 83.00 182 SER A CA 1
ATOM 1346 C C . SER A 1 182 ? -18.904 -4.178 20.549 1.00 83.00 182 SER A C 1
ATOM 1348 O O . SER A 1 182 ? -20.009 -4.684 20.745 1.00 83.00 182 SER A O 1
ATOM 1350 N N . GLY A 1 183 ? -18.027 -4.706 19.685 1.00 84.25 183 GLY A N 1
ATOM 1351 C CA . GLY A 1 183 ? -18.277 -5.912 18.888 1.00 84.25 183 GLY A CA 1
ATOM 1352 C C . GLY A 1 183 ? -19.285 -5.722 17.747 1.00 84.25 183 GLY A C 1
ATOM 1353 O O . GLY A 1 183 ? -19.792 -6.702 17.202 1.00 84.25 183 GLY A O 1
ATOM 1354 N N . GLN A 1 184 ? -19.614 -4.479 17.387 1.00 89.31 184 GLN A N 1
ATOM 1355 C CA . GLN A 1 184 ? -20.524 -4.168 16.284 1.00 89.31 184 GLN A CA 1
ATOM 1356 C C . GLN A 1 184 ? -19.748 -3.945 14.986 1.00 89.31 184 GLN A C 1
ATOM 1358 O O . GLN A 1 184 ? -18.661 -3.378 15.000 1.00 89.31 184 GLN A O 1
ATOM 1363 N N . SER A 1 185 ? -20.325 -4.338 13.849 1.00 91.94 185 SER A N 1
ATOM 1364 C CA . SER A 1 185 ? -19.743 -4.058 12.533 1.00 91.94 185 SER A CA 1
ATOM 1365 C C . SER A 1 185 ? -19.871 -2.582 12.149 1.00 91.94 185 SER A C 1
ATOM 1367 O O . SER A 1 185 ? -20.879 -1.940 12.448 1.00 91.94 185 SER A O 1
ATOM 1369 N N . VAL A 1 186 ? -18.896 -2.077 11.400 1.00 94.25 186 VAL A N 1
ATOM 1370 C CA . VAL A 1 186 ? -18.871 -0.724 10.836 1.00 94.25 186 VAL A CA 1
ATOM 1371 C C . VAL A 1 186 ? -19.076 -0.804 9.329 1.00 94.25 186 VAL A C 1
ATOM 1373 O O . VAL A 1 186 ? -18.375 -1.538 8.638 1.00 94.25 186 VAL A O 1
ATOM 1376 N N . MET A 1 187 ? -20.020 -0.027 8.803 1.00 95.25 187 MET A N 1
ATOM 1377 C CA . MET A 1 187 ? -20.220 0.079 7.359 1.00 95.25 187 MET A CA 1
ATOM 1378 C C . MET A 1 187 ? -19.242 1.101 6.785 1.00 95.25 187 MET A C 1
ATOM 1380 O O . MET A 1 187 ? -19.293 2.278 7.145 1.00 95.25 187 MET A O 1
ATOM 1384 N N . LEU A 1 188 ? -18.362 0.665 5.886 1.00 95.56 188 LEU A N 1
ATOM 1385 C CA . LEU A 1 188 ? -17.500 1.575 5.135 1.00 95.56 188 LEU A CA 1
ATOM 1386 C C . LEU A 1 188 ? -18.320 2.352 4.081 1.00 95.56 188 LEU A C 1
ATOM 1388 O O . LEU A 1 188 ? -19.439 1.958 3.752 1.00 95.56 188 LEU A O 1
ATOM 1392 N N . PRO A 1 189 ? -17.798 3.455 3.519 1.00 93.94 189 PRO A N 1
ATOM 1393 C CA . PRO A 1 189 ? -18.519 4.241 2.521 1.00 93.94 189 PRO A CA 1
ATOM 1394 C C . PRO A 1 189 ? -18.976 3.426 1.309 1.00 93.94 189 PRO A C 1
ATOM 1396 O O . PRO A 1 189 ? -18.248 2.566 0.807 1.00 93.94 189 PRO A O 1
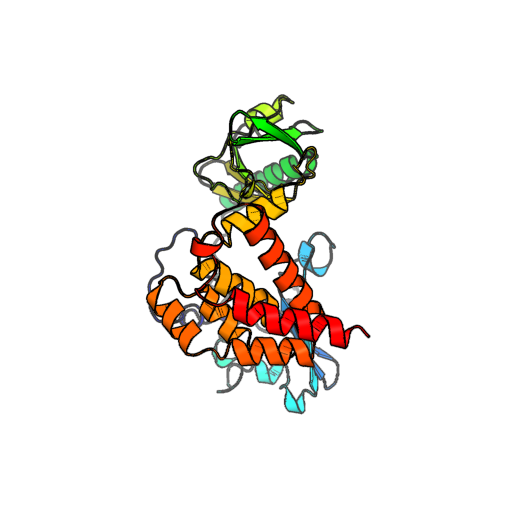ATOM 1399 N N . VAL A 1 190 ? -20.156 3.770 0.787 1.00 93.69 190 VAL A N 1
ATOM 1400 C CA . VAL A 1 190 ? -20.651 3.218 -0.477 1.00 93.69 190 VAL A CA 1
ATOM 1401 C C . VAL A 1 190 ? -19.702 3.605 -1.611 1.00 93.69 190 VAL A C 1
ATOM 1403 O O . VAL A 1 190 ? -19.282 4.760 -1.745 1.00 93.69 190 VAL A O 1
ATOM 1406 N N . GLN A 1 191 ? -19.367 2.626 -2.443 1.00 93.06 191 GLN A N 1
ATOM 1407 C CA . GLN A 1 191 ? -18.392 2.762 -3.514 1.00 93.06 191 GLN A CA 1
ATOM 1408 C C . GLN A 1 191 ? -18.852 2.067 -4.798 1.00 93.06 191 GLN A C 1
ATOM 1410 O O . GLN A 1 191 ? -19.680 1.152 -4.787 1.00 93.06 191 GLN A O 1
ATOM 1415 N N . ALA A 1 192 ? -18.317 2.526 -5.930 1.00 92.31 192 ALA A N 1
ATOM 1416 C CA . ALA A 1 192 ? -18.551 1.894 -7.220 1.00 92.31 192 ALA A CA 1
ATOM 1417 C C . ALA A 1 192 ? -17.914 0.497 -7.262 1.00 92.31 192 ALA A C 1
ATOM 1419 O O . ALA A 1 192 ? -16.925 0.229 -6.577 1.00 92.31 192 ALA A O 1
ATOM 1420 N N . LEU A 1 193 ? -18.434 -0.374 -8.130 1.00 91.19 193 LEU A N 1
ATOM 1421 C CA . LEU A 1 193 ? -17.905 -1.729 -8.320 1.00 91.19 193 LEU A CA 1
ATOM 1422 C C . LEU A 1 193 ? -16.401 -1.729 -8.657 1.00 91.19 193 LEU A C 1
ATOM 1424 O O . LEU A 1 193 ? -15.650 -2.551 -8.140 1.00 91.19 193 LEU A O 1
ATOM 1428 N N . SER A 1 194 ? -15.952 -0.770 -9.472 1.00 90.00 194 SER A N 1
ATOM 1429 C CA . SER A 1 194 ? -14.544 -0.586 -9.847 1.00 90.00 194 SER A CA 1
ATOM 1430 C C . SER A 1 194 ? -13.656 -0.080 -8.705 1.00 90.00 194 SER A C 1
ATOM 1432 O O . SER A 1 194 ? -12.440 -0.211 -8.773 1.00 90.00 194 SER A O 1
ATOM 1434 N N . SER A 1 195 ? -14.245 0.496 -7.658 1.00 91.25 195 SER A N 1
ATOM 1435 C CA . SER A 1 195 ? -13.526 1.035 -6.501 1.00 91.25 195 SER A CA 1
ATOM 1436 C C . SER A 1 195 ? -13.477 0.054 -5.331 1.00 91.25 195 SER A C 1
ATOM 1438 O O . SER A 1 195 ? -12.762 0.316 -4.368 1.00 91.25 195 SER A O 1
ATOM 1440 N N . LEU A 1 196 ? -14.186 -1.079 -5.396 1.00 93.88 196 LEU A N 1
ATOM 1441 C CA . LEU A 1 196 ? -14.093 -2.128 -4.381 1.00 93.88 196 LEU A CA 1
ATOM 1442 C C . LEU A 1 196 ? -12.637 -2.567 -4.192 1.00 93.88 196 LEU A C 1
ATOM 1444 O O . LEU A 1 196 ? -11.937 -2.875 -5.158 1.00 93.88 196 LEU A O 1
ATOM 1448 N N . THR A 1 197 ? -12.185 -2.657 -2.947 1.00 94.38 197 THR A N 1
ATOM 1449 C CA . THR A 1 197 ? -10.824 -3.073 -2.597 1.00 94.38 197 THR A CA 1
ATOM 1450 C C . THR A 1 197 ? -10.817 -3.778 -1.244 1.00 94.38 197 THR A C 1
ATOM 1452 O O . THR A 1 197 ? -11.657 -3.491 -0.395 1.00 94.38 197 THR A O 1
ATOM 1455 N N . SER A 1 198 ? -9.887 -4.712 -1.052 1.00 95.00 198 SER A N 1
ATOM 1456 C CA . SER A 1 198 ? -9.586 -5.313 0.254 1.00 95.00 198 SER A CA 1
ATOM 1457 C C . SER A 1 198 ? -8.607 -4.468 1.077 1.00 95.00 198 SER A C 1
ATOM 1459 O O . SER A 1 198 ? -8.405 -4.735 2.260 1.00 95.00 198 SER A O 1
ATOM 1461 N N . LEU A 1 199 ? -7.993 -3.454 0.458 1.00 96.62 199 LEU A N 1
ATOM 1462 C CA . LEU A 1 199 ? -7.082 -2.524 1.113 1.00 96.62 199 LEU A CA 1
ATOM 1463 C C . LEU A 1 199 ? -7.876 -1.438 1.840 1.00 96.62 199 LEU A C 1
ATOM 1465 O O . LEU A 1 199 ? -8.504 -0.580 1.214 1.00 96.62 199 LEU A O 1
ATOM 1469 N N . VAL A 1 200 ? -7.815 -1.466 3.165 1.00 97.12 200 VAL A N 1
ATOM 1470 C CA . VAL A 1 200 ? -8.461 -0.489 4.041 1.00 97.12 200 VAL A CA 1
ATOM 1471 C C . VAL A 1 200 ? -7.377 0.288 4.769 1.00 97.12 200 VAL A C 1
ATOM 1473 O O . VAL A 1 200 ? -6.495 -0.299 5.396 1.00 97.12 200 VAL A O 1
ATOM 1476 N N . ALA A 1 201 ? -7.429 1.609 4.651 1.00 96.69 201 ALA A N 1
ATOM 1477 C CA . ALA A 1 201 ? -6.595 2.518 5.411 1.00 96.69 201 ALA A CA 1
ATOM 1478 C C . ALA A 1 201 ? -7.240 2.804 6.765 1.00 96.69 201 ALA A C 1
ATOM 1480 O O . ALA A 1 201 ? -8.461 2.897 6.885 1.00 96.69 201 ALA A O 1
ATOM 1481 N N . PHE A 1 202 ? -6.386 2.956 7.764 1.00 96.19 202 PHE A N 1
ATOM 1482 C CA . PHE A 1 202 ? -6.719 3.244 9.144 1.00 96.19 202 PHE A CA 1
ATOM 1483 C C . PHE A 1 202 ? -5.939 4.473 9.574 1.00 96.19 202 PHE A C 1
ATOM 1485 O O . PHE A 1 202 ? -4.772 4.631 9.206 1.00 96.19 202 PHE A O 1
ATOM 1492 N N . ARG A 1 203 ? -6.559 5.308 10.401 1.00 96.00 203 ARG A N 1
ATOM 1493 C CA . ARG A 1 203 ? -5.872 6.374 11.120 1.00 96.00 203 ARG A CA 1
ATOM 1494 C C . ARG A 1 203 ? -6.268 6.330 12.579 1.00 96.00 203 ARG A C 1
ATOM 1496 O O . ARG A 1 203 ? -7.450 6.362 12.897 1.00 96.00 203 ARG A O 1
ATOM 1503 N N . VAL A 1 204 ? -5.269 6.279 13.449 1.00 94.38 204 VAL A N 1
ATOM 1504 C CA . VAL A 1 204 ? -5.441 6.380 14.898 1.00 94.38 204 VAL A CA 1
ATOM 1505 C C . VAL A 1 204 ? -4.876 7.719 15.345 1.00 94.38 204 VAL A C 1
ATOM 1507 O O . VAL A 1 204 ? -3.776 8.088 14.935 1.00 94.38 204 VAL A O 1
ATOM 1510 N N . LYS A 1 205 ? -5.629 8.453 16.163 1.00 93.25 205 LYS A N 1
ATOM 1511 C CA . LYS A 1 205 ? -5.242 9.756 16.712 1.00 93.25 205 LYS A CA 1
ATOM 1512 C C . LYS A 1 205 ? -5.285 9.712 18.232 1.00 93.25 205 LYS A C 1
ATOM 1514 O O . LYS A 1 205 ? -6.274 9.249 18.805 1.00 93.25 205 LYS A O 1
ATOM 1519 N N . ILE A 1 206 ? -4.241 10.240 18.866 1.00 90.56 206 ILE A N 1
ATOM 1520 C CA . ILE A 1 206 ? -4.178 10.480 20.311 1.00 90.56 206 ILE A CA 1
ATOM 1521 C C . ILE A 1 206 ? -3.610 11.889 20.509 1.00 90.56 206 ILE A C 1
ATOM 1523 O O . ILE A 1 206 ? -2.456 12.165 20.181 1.00 90.56 206 ILE A O 1
ATOM 1527 N N . GLY A 1 207 ? -4.431 12.809 21.022 1.00 87.00 207 GLY A N 1
ATOM 1528 C CA . GLY A 1 207 ? -4.053 14.221 21.119 1.00 87.00 207 GLY A CA 1
ATOM 1529 C C . GLY A 1 207 ? -3.800 14.845 19.740 1.00 87.00 207 GLY A C 1
ATOM 1530 O O . GLY A 1 207 ? -4.673 14.804 18.875 1.00 87.00 207 GLY A O 1
ATOM 1531 N N . SER A 1 208 ? -2.618 15.436 19.544 1.00 85.25 208 SER A N 1
ATOM 1532 C CA . SER A 1 208 ? -2.180 16.026 18.268 1.00 85.25 208 SER A CA 1
ATOM 1533 C C . SER A 1 208 ? -1.439 15.050 17.351 1.00 85.25 208 SER A C 1
ATOM 1535 O O . SER A 1 208 ? -1.172 15.386 16.201 1.00 85.25 208 SER A O 1
ATOM 1537 N N . GLU A 1 209 ? -1.084 13.868 17.851 1.00 88.94 209 GLU A N 1
ATOM 1538 C CA . GLU A 1 209 ? -0.297 12.881 17.117 1.00 88.94 209 GLU A CA 1
ATOM 1539 C C . GLU A 1 209 ? -1.215 11.857 16.447 1.00 88.94 209 GLU A C 1
ATOM 1541 O O . GLU A 1 209 ? -2.290 11.511 16.953 1.00 88.94 209 GLU A O 1
ATOM 1546 N N . SER A 1 210 ? -0.788 11.349 15.293 1.00 92.12 210 SER A N 1
ATOM 1547 C CA . SER A 1 210 ? -1.544 10.332 14.570 1.00 92.12 210 SER A CA 1
ATOM 1548 C C . SER A 1 210 ? -0.640 9.342 13.860 1.00 92.12 210 SER A C 1
ATOM 1550 O O . SER A 1 210 ? 0.440 9.698 13.397 1.00 92.12 210 SER A O 1
ATOM 1552 N N . ILE A 1 211 ? -1.118 8.109 13.735 1.00 91.69 211 ILE A N 1
ATOM 1553 C CA . ILE A 1 211 ? -0.503 7.075 12.909 1.00 91.69 211 ILE A CA 1
ATOM 1554 C C . ILE A 1 211 ? -1.508 6.627 11.855 1.00 91.69 211 ILE A C 1
ATOM 1556 O O . ILE A 1 211 ? -2.678 6.392 12.161 1.00 91.69 211 ILE A O 1
ATOM 1560 N N . SER A 1 212 ? -1.056 6.526 10.606 1.00 93.56 212 SER A N 1
ATOM 1561 C CA . SER A 1 212 ? -1.848 5.973 9.507 1.00 93.56 212 SER A CA 1
ATOM 1562 C C . SER A 1 212 ? -1.180 4.712 8.975 1.00 93.56 212 SER A C 1
ATOM 1564 O O . SER A 1 212 ? 0.042 4.645 8.874 1.00 93.56 212 SER A O 1
ATOM 1566 N N . PHE A 1 213 ? -1.974 3.701 8.651 1.00 93.56 213 PHE A N 1
ATOM 1567 C CA . PHE A 1 213 ? -1.490 2.439 8.094 1.00 93.56 213 PHE A CA 1
ATOM 1568 C C . PHE A 1 213 ? -2.579 1.792 7.237 1.00 93.56 213 PHE A C 1
ATOM 1570 O O . PHE A 1 213 ? -3.740 2.187 7.293 1.00 93.56 213 PHE A O 1
ATOM 1577 N N . THR A 1 214 ? -2.213 0.812 6.415 1.00 95.56 214 THR A N 1
ATOM 1578 C CA . THR A 1 214 ? -3.151 0.112 5.525 1.00 95.56 214 THR A CA 1
ATOM 1579 C C . THR A 1 214 ? -3.083 -1.385 5.767 1.00 95.56 214 THR A C 1
ATOM 1581 O O . THR A 1 214 ? -1.991 -1.934 5.898 1.00 95.56 214 THR A O 1
ATOM 1584 N N . LEU A 1 215 ? -4.241 -2.045 5.785 1.00 94.69 215 LEU A N 1
ATOM 1585 C CA . LEU A 1 215 ? -4.358 -3.497 5.877 1.00 94.69 215 LEU A CA 1
ATOM 1586 C C . LEU A 1 215 ? -5.002 -4.063 4.619 1.00 94.69 215 LEU A C 1
ATOM 1588 O O . LEU A 1 215 ? -5.987 -3.522 4.121 1.00 94.69 215 LEU A O 1
ATOM 1592 N N . ASN A 1 216 ? -4.466 -5.184 4.141 1.00 95.56 216 ASN A N 1
ATOM 1593 C CA . ASN A 1 216 ? -5.141 -6.029 3.165 1.00 95.56 216 ASN A CA 1
ATOM 1594 C C . ASN A 1 216 ? -5.998 -7.052 3.914 1.00 95.56 216 ASN A C 1
ATOM 1596 O O . ASN A 1 216 ? -5.475 -8.045 4.418 1.00 95.56 216 ASN A O 1
ATOM 1600 N N . LEU A 1 217 ? -7.294 -6.777 4.032 1.00 96.06 217 LEU A N 1
ATOM 1601 C CA . LEU A 1 217 ? -8.198 -7.580 4.847 1.00 96.06 217 LEU A CA 1
ATOM 1602 C C . LEU A 1 217 ? -8.796 -8.747 4.050 1.00 96.06 217 LEU A C 1
ATOM 1604 O O . LEU A 1 217 ? -9.131 -8.581 2.872 1.00 96.06 217 LEU A O 1
ATOM 1608 N N . PRO A 1 218 ? -9.010 -9.916 4.680 1.00 95.81 218 PRO A N 1
ATOM 1609 C CA . PRO A 1 218 ? -9.831 -10.966 4.096 1.00 95.81 218 PRO A CA 1
ATOM 1610 C C . PRO A 1 218 ? -11.221 -10.423 3.763 1.00 95.81 218 PRO A C 1
ATOM 1612 O O . PRO A 1 218 ? -11.870 -9.801 4.607 1.00 95.81 218 PRO A O 1
ATOM 1615 N N . VAL A 1 219 ? -11.685 -10.672 2.538 1.00 95.12 219 VAL A N 1
ATOM 1616 C CA . VAL A 1 219 ? -12.999 -10.217 2.085 1.00 95.12 219 VAL A CA 1
ATOM 1617 C C . VAL A 1 219 ? -13.829 -11.357 1.515 1.00 95.12 219 VAL A C 1
ATOM 1619 O O . VAL A 1 219 ? -13.348 -12.166 0.723 1.00 95.12 219 VAL A O 1
ATOM 1622 N N . SER A 1 220 ? -15.099 -11.394 1.905 1.00 95.25 220 SER A N 1
ATOM 1623 C CA . SER A 1 220 ? -16.110 -12.302 1.368 1.00 95.25 220 SER A CA 1
ATOM 1624 C C . SER A 1 220 ? -17.161 -11.538 0.557 1.00 95.25 220 SER A C 1
ATOM 1626 O O . SER A 1 220 ? -17.393 -10.350 0.783 1.00 95.25 220 SER A O 1
ATOM 1628 N N . GLY A 1 221 ? -17.782 -12.203 -0.422 1.00 92.94 221 GLY A N 1
ATOM 1629 C CA . GLY A 1 221 ? -18.862 -11.611 -1.223 1.00 92.94 221 GLY A CA 1
ATOM 1630 C C . GLY A 1 221 ? -18.412 -10.619 -2.303 1.00 92.94 221 GLY A C 1
ATOM 1631 O O . GLY A 1 221 ? -19.247 -9.893 -2.836 1.00 92.94 221 GLY A O 1
ATOM 1632 N N . MET A 1 222 ? -17.114 -10.562 -2.635 1.00 92.19 222 MET A N 1
ATOM 1633 C CA . MET A 1 222 ? -16.636 -9.725 -3.743 1.00 92.19 222 MET A CA 1
ATOM 1634 C C . MET A 1 222 ? -17.275 -10.171 -5.072 1.00 92.19 222 MET A C 1
ATOM 1636 O O . MET A 1 222 ? -17.225 -11.361 -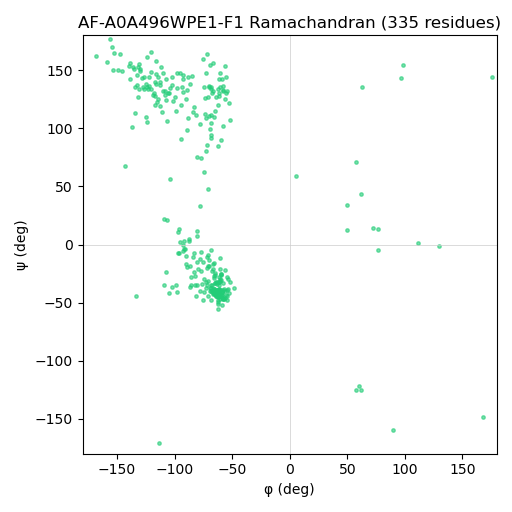5.390 1.00 92.19 222 MET A O 1
ATOM 1640 N N . PRO A 1 223 ? -17.838 -9.253 -5.876 1.00 91.00 223 PRO A N 1
ATOM 1641 C CA . PRO A 1 223 ? -18.474 -9.620 -7.140 1.00 91.00 223 PRO A CA 1
ATOM 1642 C C . PRO A 1 223 ? -17.452 -10.062 -8.187 1.00 91.00 223 PRO A C 1
ATOM 1644 O O . PRO A 1 223 ? -16.458 -9.371 -8.410 1.00 91.00 223 PRO A O 1
ATOM 1647 N N . GLU A 1 224 ? -17.739 -11.145 -8.913 1.00 87.06 224 GLU A N 1
ATOM 1648 C CA . GLU A 1 224 ? -16.879 -11.641 -10.005 1.00 87.06 224 GLU A CA 1
ATOM 1649 C C . GLU A 1 224 ? -16.717 -10.616 -11.144 1.00 87.06 224 GLU A C 1
ATOM 1651 O O . GLU A 1 224 ? -15.689 -10.545 -11.810 1.00 87.06 224 GLU A O 1
ATOM 1656 N N . GLU A 1 225 ? -17.716 -9.751 -11.339 1.00 85.56 225 GLU A N 1
ATOM 1657 C CA . GLU A 1 225 ? -17.709 -8.678 -12.343 1.00 85.56 225 GLU A CA 1
ATOM 1658 C C . GLU A 1 225 ? -16.736 -7.530 -12.009 1.00 85.56 225 GLU A C 1
ATOM 1660 O O . GLU A 1 225 ? -16.506 -6.652 -12.844 1.00 85.56 225 GLU A O 1
ATOM 1665 N N . ARG A 1 226 ? -16.153 -7.513 -10.801 1.00 88.38 226 ARG A N 1
ATOM 1666 C CA . ARG A 1 226 ? -15.267 -6.440 -10.330 1.00 88.38 226 ARG A CA 1
ATOM 1667 C C . ARG A 1 226 ? -14.085 -6.212 -11.265 1.00 88.38 226 ARG A C 1
ATOM 1669 O O . ARG A 1 226 ? -13.789 -5.065 -11.585 1.00 88.38 226 ARG A O 1
ATOM 1676 N N . GLU A 1 227 ? -13.415 -7.275 -11.708 1.00 82.12 227 GLU A N 1
ATOM 1677 C CA . GLU A 1 227 ? -12.244 -7.154 -12.589 1.00 82.12 227 GLU A CA 1
ATOM 1678 C C . GLU A 1 227 ? -12.604 -6.443 -13.896 1.00 82.12 227 GLU A C 1
ATOM 1680 O O . GLU A 1 227 ? -11.924 -5.500 -14.303 1.00 82.12 227 GLU A O 1
ATOM 1685 N N . ARG A 1 228 ? -13.740 -6.817 -14.496 1.00 80.00 228 ARG A N 1
ATOM 1686 C CA . ARG A 1 228 ? -14.265 -6.156 -15.696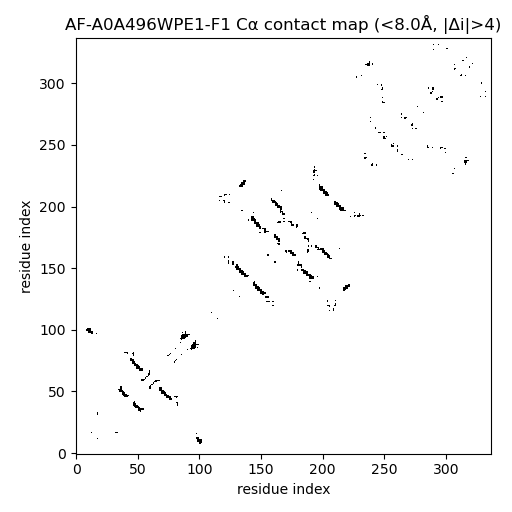 1.00 80.00 228 ARG A CA 1
ATOM 1687 C C . ARG A 1 228 ? -14.605 -4.692 -15.431 1.00 80.00 228 ARG A C 1
ATOM 1689 O O . ARG A 1 228 ? -14.270 -3.832 -16.240 1.00 80.00 228 ARG A O 1
ATOM 1696 N N . ALA A 1 229 ? -15.219 -4.378 -14.292 1.00 83.19 229 ALA A N 1
ATOM 1697 C CA . ALA A 1 229 ? -15.534 -2.998 -13.927 1.00 83.19 229 ALA A CA 1
ATOM 1698 C C . ALA A 1 229 ? -14.278 -2.132 -13.727 1.00 83.19 229 ALA A C 1
ATOM 1700 O O . ALA A 1 229 ? -14.259 -0.977 -14.153 1.00 83.19 229 ALA A O 1
ATOM 1701 N N . ILE A 1 230 ? -13.218 -2.682 -13.124 1.00 84.25 230 ILE A N 1
ATOM 1702 C CA . ILE A 1 230 ? -11.924 -2.000 -12.972 1.00 84.25 230 ILE A CA 1
ATOM 1703 C C . ILE A 1 230 ? -11.329 -1.705 -14.344 1.00 84.25 230 ILE A C 1
ATOM 1705 O O . ILE A 1 230 ? -11.003 -0.552 -14.625 1.00 84.25 230 ILE A O 1
ATOM 1709 N N . LEU A 1 231 ? -11.254 -2.713 -15.218 1.00 79.38 231 LEU A N 1
ATOM 1710 C CA . LEU A 1 231 ? -10.744 -2.545 -16.579 1.00 79.38 231 LEU A CA 1
ATOM 1711 C C . LEU A 1 231 ? -11.505 -1.444 -17.323 1.00 79.38 231 LEU A C 1
ATOM 1713 O O . LEU A 1 231 ? -10.878 -0.571 -17.915 1.00 79.38 231 LEU A O 1
ATOM 1717 N N . ARG A 1 232 ? -12.838 -1.409 -17.212 1.00 78.81 232 ARG A N 1
ATOM 1718 C CA . ARG A 1 232 ? -13.665 -0.343 -17.802 1.00 78.81 232 ARG A CA 1
ATOM 1719 C C . ARG A 1 232 ? -13.383 1.035 -17.215 1.00 78.81 232 ARG A C 1
ATOM 1721 O O . ARG A 1 232 ? -13.375 2.008 -17.957 1.00 78.81 232 ARG A O 1
ATOM 1728 N N . SER A 1 233 ? -13.154 1.142 -15.906 1.00 81.62 233 SER A N 1
ATOM 1729 C CA . SER A 1 233 ? -12.833 2.440 -15.299 1.00 81.62 233 SER A CA 1
ATOM 1730 C C . SER A 1 233 ? -11.495 3.001 -15.786 1.00 81.62 233 SER A C 1
ATOM 1732 O O . SER A 1 233 ? -11.377 4.213 -15.947 1.00 81.62 233 SER A O 1
ATOM 1734 N N . VAL A 1 234 ? -10.523 2.127 -16.073 1.00 80.88 234 VAL A N 1
ATOM 1735 C CA . VAL A 1 234 ? -9.212 2.505 -16.620 1.00 80.88 234 VAL A CA 1
ATOM 1736 C C . VAL A 1 234 ? -9.315 2.797 -18.120 1.00 80.88 234 VAL A C 1
ATOM 1738 O O . VAL A 1 234 ? -8.729 3.757 -18.613 1.00 80.88 234 VAL A O 1
ATOM 1741 N N . VAL A 1 235 ? -10.092 1.993 -18.849 1.00 83.44 235 VAL A N 1
ATOM 1742 C CA . VAL A 1 235 ? -10.271 2.061 -20.305 1.00 83.44 235 VAL A CA 1
ATOM 1743 C C . VAL A 1 235 ? -11.628 2.686 -20.641 1.00 83.44 235 VAL A C 1
ATOM 1745 O O . VAL A 1 235 ? -12.471 2.098 -21.311 1.00 83.44 235 VAL A O 1
ATOM 1748 N N . ASN A 1 236 ? -11.857 3.898 -20.137 1.00 82.00 236 ASN A N 1
ATOM 1749 C CA . ASN A 1 236 ? -13.127 4.609 -20.319 1.00 82.00 236 ASN A CA 1
ATOM 1750 C C . ASN A 1 236 ? -13.145 5.544 -21.547 1.00 82.00 236 ASN A C 1
ATOM 1752 O O . ASN A 1 236 ? -14.183 6.119 -21.870 1.00 82.00 236 ASN A O 1
ATOM 1756 N N . ASN A 1 237 ? -12.009 5.708 -22.231 1.00 83.44 237 ASN A N 1
ATOM 1757 C CA . ASN A 1 237 ? -11.843 6.558 -23.409 1.00 83.44 237 ASN A CA 1
ATOM 1758 C C . ASN A 1 237 ? -10.654 6.079 -24.275 1.00 83.44 237 ASN A C 1
ATOM 1760 O O . ASN A 1 237 ? -9.930 5.153 -23.898 1.00 83.44 237 ASN A O 1
ATOM 1764 N N . ARG A 1 238 ? -10.437 6.732 -25.428 1.00 83.12 238 ARG A N 1
ATOM 1765 C CA . ARG A 1 238 ? -9.337 6.413 -26.366 1.00 83.12 238 ARG A CA 1
ATOM 1766 C C . ARG A 1 238 ? -7.952 6.475 -25.734 1.00 83.12 238 ARG A C 1
ATOM 1768 O O . ARG A 1 238 ? -7.098 5.649 -26.033 1.00 83.12 238 ARG A O 1
ATOM 1775 N N . GLU A 1 239 ? -7.740 7.441 -24.855 1.00 79.69 239 GLU A N 1
ATOM 1776 C CA . GLU A 1 239 ? -6.469 7.657 -24.173 1.00 79.69 239 GLU A CA 1
ATOM 1777 C C . GLU A 1 239 ? -6.165 6.521 -23.182 1.00 79.69 239 GLU A C 1
ATOM 1779 O O . GLU A 1 239 ? -5.081 5.938 -23.205 1.00 79.69 239 GLU A O 1
ATOM 1784 N N . GLY A 1 240 ? -7.146 6.148 -22.356 1.00 81.25 240 GLY A N 1
ATOM 1785 C CA . GLY A 1 240 ? -7.060 5.028 -21.420 1.00 81.25 240 GLY A CA 1
ATOM 1786 C C . GLY A 1 240 ? -6.852 3.692 -22.131 1.00 81.25 240 GLY A C 1
ATOM 1787 O O . GLY A 1 240 ? -6.034 2.885 -21.690 1.00 81.25 240 GLY A O 1
ATOM 1788 N N . PHE A 1 241 ? -7.515 3.489 -23.277 1.00 85.62 241 PHE A N 1
ATOM 1789 C CA . PHE A 1 241 ? -7.283 2.324 -24.132 1.00 85.62 241 PHE A CA 1
ATOM 1790 C C . PHE A 1 241 ? -5.828 2.243 -24.595 1.00 85.62 241 PHE A C 1
ATOM 1792 O O . PHE A 1 241 ? -5.183 1.213 -24.405 1.00 85.62 241 PHE A O 1
ATOM 1799 N N . LEU A 1 242 ? -5.296 3.327 -25.163 1.00 82.31 242 LEU A N 1
ATOM 1800 C CA . LEU A 1 242 ? -3.930 3.354 -25.675 1.00 82.31 242 LEU A CA 1
ATOM 1801 C C . LEU A 1 242 ? -2.890 3.169 -24.558 1.00 82.31 242 LEU A C 1
ATOM 1803 O O . LEU A 1 242 ? -1.983 2.354 -24.715 1.00 82.31 242 LEU A O 1
ATOM 1807 N N . ARG A 1 243 ? -3.047 3.832 -23.400 1.00 78.56 243 ARG A N 1
ATOM 1808 C CA . ARG A 1 243 ? -2.172 3.618 -22.226 1.00 78.56 243 ARG A CA 1
ATOM 1809 C C . ARG A 1 243 ? -2.159 2.154 -21.787 1.00 78.56 243 ARG A C 1
ATOM 1811 O O . ARG A 1 243 ? -1.096 1.581 -21.549 1.00 78.56 243 ARG A O 1
ATOM 1818 N N . TYR A 1 244 ? -3.335 1.539 -21.688 1.00 82.00 244 TYR A N 1
ATOM 1819 C CA . TYR A 1 244 ? -3.447 0.149 -21.263 1.00 82.00 244 TYR A CA 1
ATOM 1820 C C . TYR A 1 244 ? -2.891 -0.823 -22.317 1.00 82.00 244 TYR A C 1
ATOM 1822 O O . TYR A 1 244 ? -2.205 -1.784 -21.969 1.00 82.00 244 TYR A O 1
ATOM 1830 N N . LEU A 1 245 ? -3.098 -0.542 -23.607 1.00 84.31 245 LEU A N 1
ATOM 1831 C CA . LEU A 1 245 ? -2.491 -1.287 -24.710 1.00 84.31 245 LEU A CA 1
ATOM 1832 C C . LEU A 1 245 ? -0.960 -1.254 -24.628 1.00 84.31 245 LEU A C 1
ATOM 1834 O O . LEU A 1 245 ? -0.329 -2.306 -24.709 1.00 84.31 245 LEU A O 1
ATOM 1838 N N . LEU A 1 246 ? -0.359 -0.086 -24.393 1.00 77.56 246 LEU A N 1
ATOM 1839 C CA . LEU A 1 246 ? 1.091 0.022 -24.222 1.00 77.56 246 LEU A CA 1
ATOM 1840 C C . LEU A 1 246 ? 1.600 -0.772 -23.029 1.00 77.56 246 LEU A C 1
ATOM 1842 O O . LEU A 1 246 ? 2.612 -1.454 -23.151 1.00 77.56 246 LEU A O 1
ATOM 1846 N N . LEU A 1 247 ? 0.891 -0.747 -21.900 1.00 77.62 247 LEU A N 1
ATOM 1847 C CA . LEU A 1 247 ? 1.261 -1.553 -20.737 1.00 77.62 247 LEU A CA 1
ATOM 1848 C C . LEU A 1 247 ? 1.288 -3.053 -21.073 1.00 77.62 247 LEU A C 1
ATOM 1850 O O . LEU A 1 247 ? 2.195 -3.774 -20.652 1.00 77.62 247 LEU A O 1
ATOM 1854 N N . LEU A 1 248 ? 0.315 -3.527 -21.857 1.00 81.81 248 LEU A N 1
ATOM 1855 C CA . LEU A 1 248 ? 0.270 -4.918 -22.310 1.00 81.81 248 LEU A CA 1
ATOM 1856 C C . LEU A 1 248 ? 1.396 -5.260 -23.298 1.00 81.81 248 LEU A C 1
ATOM 1858 O O . LEU A 1 248 ? 1.883 -6.394 -23.282 1.00 81.81 248 LEU A O 1
ATOM 1862 N N . LEU A 1 249 ? 1.795 -4.309 -24.149 1.00 77.00 249 LEU A N 1
ATOM 1863 C CA . LEU A 1 249 ? 2.818 -4.507 -25.179 1.00 77.00 249 LEU A CA 1
ATOM 1864 C C . LEU A 1 249 ? 4.241 -4.387 -24.645 1.00 77.00 249 LEU A C 1
ATOM 1866 O O . LEU A 1 249 ? 5.060 -5.252 -24.957 1.00 77.00 249 LEU A O 1
ATOM 1870 N N . ALA A 1 250 ? 4.515 -3.380 -23.812 1.00 68.12 250 ALA A N 1
ATOM 1871 C CA . ALA A 1 250 ? 5.832 -3.115 -23.246 1.00 68.12 250 ALA A CA 1
ATOM 1872 C C . ALA A 1 250 ? 6.373 -4.355 -22.529 1.00 68.12 250 ALA A C 1
ATOM 1874 O O . ALA A 1 250 ? 7.495 -4.784 -22.781 1.00 68.12 250 ALA A O 1
ATOM 1875 N N . GLY A 1 251 ? 5.515 -5.014 -21.747 1.00 57.84 251 GLY A N 1
ATOM 1876 C CA . GLY A 1 251 ? 5.864 -6.174 -20.938 1.00 57.84 251 GLY A CA 1
ATOM 1877 C C . GLY A 1 251 ? 6.896 -5.840 -19.871 1.00 57.84 251 GLY A C 1
ATOM 1878 O O . GLY A 1 251 ? 7.898 -5.185 -20.100 1.00 57.84 251 GLY A O 1
ATOM 1879 N N . LEU A 1 252 ? 6.673 -6.323 -18.661 1.00 50.41 252 LEU A N 1
ATOM 1880 C CA . LEU A 1 252 ? 7.560 -6.073 -17.522 1.00 50.41 252 LEU A CA 1
ATOM 1881 C C . LEU A 1 252 ? 8.829 -6.959 -17.571 1.00 50.41 252 LEU A C 1
ATOM 1883 O O . LEU A 1 252 ? 9.294 -7.428 -16.539 1.00 50.41 252 LEU A O 1
ATOM 1887 N N . GLY A 1 253 ? 9.333 -7.263 -18.772 1.00 46.28 253 GLY A N 1
ATOM 1888 C CA . GLY A 1 253 ? 10.437 -8.189 -19.034 1.00 46.28 253 GLY A CA 1
ATOM 1889 C C . GLY A 1 253 ? 11.621 -7.530 -19.747 1.00 46.28 253 GLY A C 1
ATOM 1890 O O . GLY A 1 253 ? 11.511 -6.424 -20.274 1.00 46.28 253 GLY A O 1
ATOM 1891 N N . ASP A 1 254 ? 12.749 -8.242 -19.734 1.00 42.78 254 ASP A N 1
ATOM 1892 C CA . ASP A 1 254 ? 14.096 -7.776 -20.085 1.00 42.78 254 ASP A CA 1
ATOM 1893 C C . ASP A 1 254 ? 14.147 -7.074 -21.461 1.00 42.78 254 ASP A C 1
ATOM 1895 O O . ASP A 1 254 ? 14.006 -7.705 -22.511 1.00 42.78 254 ASP A O 1
ATOM 1899 N N . GLY A 1 255 ? 14.296 -5.745 -21.448 1.00 50.38 255 GLY A N 1
ATOM 1900 C CA . GLY A 1 255 ? 14.399 -4.903 -22.647 1.00 50.38 255 GLY A CA 1
ATOM 1901 C C . GLY A 1 255 ? 13.224 -3.958 -22.926 1.00 50.38 255 GLY A C 1
ATOM 1902 O O . GLY A 1 255 ? 13.270 -3.239 -23.924 1.00 50.38 255 GLY A O 1
ATOM 1903 N N . ALA A 1 256 ? 12.190 -3.918 -22.081 1.00 52.91 256 ALA A N 1
ATOM 1904 C CA . ALA A 1 256 ? 11.182 -2.865 -22.168 1.00 52.91 256 ALA A CA 1
ATOM 1905 C C . ALA A 1 256 ? 11.795 -1.504 -21.803 1.00 52.91 256 ALA A C 1
ATOM 1907 O O . ALA A 1 256 ? 12.453 -1.376 -20.769 1.00 52.91 256 ALA A O 1
ATOM 1908 N N . ASP A 1 257 ? 11.555 -0.472 -22.616 1.00 57.75 257 ASP A N 1
ATOM 1909 C CA . ASP A 1 257 ? 11.849 0.908 -22.224 1.00 57.75 257 ASP A CA 1
ATOM 1910 C C . ASP A 1 257 ? 10.816 1.353 -21.179 1.00 57.75 257 ASP A C 1
ATOM 1912 O O . ASP A 1 257 ? 9.815 2.015 -21.468 1.00 57.75 257 ASP A O 1
ATOM 1916 N N . VAL A 1 258 ? 11.060 0.927 -19.937 1.00 55.53 258 VAL A N 1
ATOM 1917 C CA . VAL A 1 258 ? 10.282 1.291 -18.748 1.00 55.53 258 VAL A CA 1
ATOM 1918 C C . VAL A 1 258 ? 10.187 2.812 -18.617 1.00 55.53 258 VAL A C 1
ATOM 1920 O O . VAL A 1 258 ? 9.169 3.312 -18.148 1.00 55.53 258 VAL A O 1
ATOM 1923 N N . GLY A 1 259 ? 11.191 3.556 -19.095 1.00 59.09 259 GLY A N 1
ATOM 1924 C CA . GLY A 1 259 ? 11.183 5.016 -19.116 1.00 59.09 259 GLY A CA 1
ATOM 1925 C C . GLY A 1 259 ? 10.103 5.583 -20.035 1.00 59.09 259 GLY A C 1
ATOM 1926 O O . GLY A 1 259 ? 9.409 6.523 -19.656 1.00 59.09 259 GLY A O 1
ATOM 1927 N N . THR A 1 260 ? 9.897 4.994 -21.212 1.00 60.41 260 THR A N 1
ATOM 1928 C CA . THR A 1 260 ? 8.817 5.400 -22.125 1.00 60.41 260 THR A CA 1
ATOM 1929 C C . THR A 1 260 ? 7.433 5.069 -21.565 1.00 60.41 260 THR A C 1
ATOM 1931 O O . THR A 1 260 ? 6.528 5.901 -21.633 1.00 60.41 260 THR A O 1
ATOM 1934 N N . VAL A 1 261 ? 7.274 3.901 -20.937 1.00 59.88 261 VAL A N 1
ATOM 1935 C CA . VAL A 1 261 ? 6.029 3.534 -20.244 1.00 59.88 261 VAL A CA 1
ATOM 1936 C C . VAL A 1 261 ? 5.751 4.509 -19.097 1.00 59.88 261 VAL A C 1
ATOM 1938 O O . VAL A 1 261 ? 4.667 5.081 -19.027 1.00 59.88 261 VAL A O 1
ATOM 1941 N N . ALA A 1 262 ? 6.744 4.770 -18.245 1.00 59.78 262 ALA A N 1
ATOM 1942 C CA . ALA A 1 262 ? 6.634 5.706 -17.130 1.00 59.78 262 ALA A CA 1
ATOM 1943 C C . ALA A 1 262 ? 6.282 7.129 -17.593 1.00 59.78 262 ALA A C 1
ATOM 1945 O O . ALA A 1 262 ? 5.418 7.764 -16.994 1.00 59.78 262 ALA A O 1
ATOM 1946 N N . ARG A 1 263 ? 6.868 7.614 -18.698 1.00 63.91 263 ARG A N 1
ATOM 1947 C CA . ARG A 1 263 ? 6.511 8.912 -19.298 1.00 63.91 263 ARG A CA 1
ATOM 1948 C C . ARG A 1 263 ? 5.052 8.963 -19.757 1.00 63.91 263 ARG A C 1
ATOM 1950 O O . ARG A 1 263 ? 4.371 9.933 -19.443 1.00 63.91 263 ARG A O 1
ATOM 1957 N N . ALA A 1 264 ? 4.556 7.918 -20.422 1.00 61.25 264 ALA A N 1
ATOM 1958 C CA . ALA A 1 264 ? 3.160 7.841 -20.869 1.00 61.25 264 ALA A CA 1
ATOM 1959 C C . ALA A 1 264 ? 2.146 7.781 -19.702 1.00 61.25 264 ALA A C 1
ATOM 1961 O O . ALA A 1 264 ? 0.995 8.212 -19.841 1.00 61.25 264 ALA A O 1
ATOM 1962 N N . PHE A 1 265 ? 2.565 7.260 -18.543 1.00 61.53 265 PHE A N 1
ATOM 1963 C CA . PHE A 1 265 ? 1.764 7.261 -17.315 1.00 61.53 265 PHE A CA 1
ATOM 1964 C C . PHE A 1 265 ? 1.849 8.582 -16.535 1.00 61.53 265 PHE A C 1
ATOM 1966 O O . PHE A 1 265 ? 0.839 9.002 -15.976 1.00 61.53 265 PHE A O 1
ATOM 1973 N N . ASN A 1 266 ? 3.002 9.257 -16.535 1.00 59.78 266 ASN A N 1
ATOM 1974 C CA . ASN A 1 266 ? 3.212 10.527 -15.827 1.00 59.78 266 ASN A CA 1
ATOM 1975 C C . ASN A 1 266 ? 2.686 11.753 -16.584 1.00 59.78 266 ASN A C 1
ATOM 1977 O O . ASN A 1 266 ? 2.545 12.828 -16.003 1.00 59.78 266 ASN A O 1
ATOM 1981 N N . SER A 1 267 ? 2.394 11.624 -17.877 1.00 63.09 267 SER A N 1
ATOM 1982 C CA . SER A 1 267 ? 1.797 12.706 -18.653 1.00 63.09 267 SER A CA 1
ATOM 1983 C C . SER A 1 267 ? 0.360 12.977 -18.190 1.00 63.09 267 SER A C 1
ATOM 1985 O O . SER A 1 267 ? -0.549 12.163 -18.378 1.00 63.09 267 SER A O 1
ATOM 1987 N N . SER A 1 268 ? 0.181 14.145 -17.576 1.00 52.91 268 SER A N 1
ATOM 1988 C CA . SER A 1 268 ? -1.050 14.632 -16.945 1.00 52.91 268 SER A CA 1
ATOM 1989 C C . SER A 1 268 ? -1.938 15.459 -17.883 1.00 52.91 268 SER A C 1
ATOM 1991 O O . SER A 1 268 ? -3.045 15.839 -17.504 1.00 52.91 268 SER A O 1
ATOM 1993 N N . SER A 1 269 ? -1.490 15.715 -19.119 1.00 54.88 269 SER A N 1
ATOM 1994 C CA . SER A 1 269 ? -2.257 16.435 -20.141 1.00 54.88 269 SER A CA 1
ATOM 1995 C C . SER A 1 269 ? -2.447 15.616 -21.422 1.00 54.88 269 SER A C 1
ATOM 1997 O O . SER A 1 269 ? -1.546 14.905 -21.871 1.00 54.88 269 SER A O 1
ATOM 1999 N N . SER A 1 270 ? -3.617 15.766 -22.052 1.00 55.44 270 SER A N 1
ATOM 2000 C CA . SER A 1 270 ? -3.990 15.047 -23.279 1.00 55.44 270 SER A CA 1
ATOM 2001 C C . SER A 1 270 ? -3.068 15.359 -24.465 1.00 55.44 270 SER A C 1
ATOM 2003 O O . SER A 1 270 ? -2.813 14.485 -25.288 1.00 55.44 270 SER A O 1
ATOM 2005 N N . ASN A 1 271 ? -2.532 16.585 -24.545 1.00 57.97 271 ASN A N 1
ATOM 2006 C CA . ASN A 1 271 ? -1.607 16.987 -25.612 1.00 57.97 271 ASN A CA 1
ATOM 2007 C C . ASN A 1 271 ? -0.216 16.357 -25.454 1.00 57.97 271 ASN A C 1
ATOM 2009 O O . ASN A 1 271 ? 0.382 15.978 -26.455 1.00 57.97 271 ASN A O 1
ATOM 2013 N N . GLN A 1 272 ? 0.284 16.211 -24.221 1.00 58.62 272 GLN A N 1
ATOM 2014 C CA . GLN A 1 272 ? 1.566 15.541 -23.958 1.00 58.62 272 GLN A CA 1
ATOM 2015 C C . GLN A 1 272 ? 1.473 14.027 -24.155 1.00 58.62 272 GLN A C 1
ATOM 2017 O O . GLN A 1 272 ? 2.440 13.402 -24.594 1.00 58.62 272 GLN A O 1
ATOM 2022 N N . LEU A 1 273 ? 0.308 13.430 -23.871 1.00 57.06 273 LEU A N 1
ATOM 2023 C CA . LEU A 1 273 ? 0.057 12.058 -24.297 1.00 57.06 273 LEU A CA 1
ATOM 2024 C C . LEU A 1 273 ? 0.079 11.962 -25.807 1.00 57.06 273 LEU A C 1
ATOM 2026 O O . LEU A 1 273 ? 0.854 11.174 -26.329 1.00 57.06 273 LEU A O 1
ATOM 2030 N N . ALA A 1 274 ? -0.743 12.751 -26.502 1.00 57.31 274 ALA A N 1
ATOM 2031 C CA . ALA A 1 274 ? -0.857 12.666 -27.951 1.00 57.31 274 ALA A CA 1
ATOM 2032 C C . ALA A 1 274 ? 0.513 12.758 -28.640 1.00 57.31 274 ALA A C 1
ATOM 2034 O O . ALA A 1 274 ? 0.782 11.933 -29.499 1.00 57.31 274 ALA A O 1
ATOM 2035 N N . SER A 1 275 ? 1.408 13.651 -28.197 1.00 59.84 275 SER A N 1
ATOM 2036 C CA . SER A 1 275 ? 2.785 13.714 -28.710 1.00 59.84 275 SER A CA 1
ATOM 2037 C C . SER A 1 275 ? 3.615 12.468 -28.376 1.00 59.84 275 SER A C 1
ATOM 2039 O O . SER A 1 275 ? 4.303 11.945 -29.239 1.00 59.84 275 SER A O 1
ATOM 2041 N N . THR A 1 276 ? 3.503 11.933 -27.154 1.00 59.06 276 THR A N 1
ATOM 2042 C CA . THR A 1 276 ? 4.176 10.678 -26.756 1.00 59.06 276 THR A CA 1
ATOM 2043 C C . THR A 1 276 ? 3.673 9.473 -27.565 1.00 59.06 276 THR A C 1
ATOM 2045 O O . THR A 1 276 ? 4.432 8.540 -27.818 1.00 59.06 276 THR A O 1
ATOM 2048 N N . PHE A 1 277 ? 2.397 9.481 -27.963 1.00 58.19 277 PHE A N 1
ATOM 2049 C CA . PHE A 1 277 ? 1.779 8.448 -28.796 1.00 58.19 277 PHE A CA 1
ATOM 2050 C C . PHE A 1 277 ? 2.093 8.614 -30.287 1.00 58.19 277 PHE A C 1
ATOM 2052 O O . PHE A 1 277 ? 2.252 7.598 -30.956 1.00 58.19 277 PHE A O 1
ATOM 2059 N N . ASP A 1 278 ? 2.209 9.845 -30.796 1.00 60.28 278 ASP A N 1
ATOM 2060 C CA . ASP A 1 278 ? 2.639 10.123 -32.178 1.00 60.28 278 ASP A CA 1
ATOM 2061 C C . ASP A 1 278 ? 4.112 9.742 -32.394 1.00 60.28 278 ASP A C 1
ATOM 2063 O O . ASP A 1 278 ? 4.477 9.222 -33.447 1.00 60.28 278 ASP A O 1
ATOM 2067 N N . ASP A 1 279 ? 4.948 9.927 -31.369 1.00 57.09 279 ASP A N 1
ATOM 2068 C CA . ASP A 1 279 ? 6.362 9.541 -31.391 1.00 57.09 279 ASP A CA 1
ATOM 2069 C C . ASP A 1 279 ? 6.578 8.025 -31.193 1.00 57.09 279 ASP A C 1
ATOM 2071 O O . ASP A 1 279 ? 7.707 7.537 -31.313 1.00 57.09 279 ASP A O 1
ATOM 2075 N N . MET A 1 280 ? 5.520 7.255 -30.893 1.00 62.69 280 MET A N 1
ATOM 2076 C CA . MET A 1 280 ? 5.629 5.821 -30.633 1.00 62.69 280 MET A CA 1
ATOM 2077 C C . MET A 1 280 ? 5.196 4.962 -31.834 1.00 62.69 280 MET A C 1
ATOM 2079 O O . MET A 1 280 ? 4.033 4.995 -32.242 1.00 62.69 280 MET A O 1
ATOM 2083 N N . PRO A 1 281 ? 6.076 4.077 -32.335 1.00 69.62 281 PRO A N 1
ATOM 2084 C CA . PRO A 1 281 ? 5.769 3.164 -33.431 1.00 69.62 281 PRO A CA 1
ATOM 2085 C C . PRO A 1 281 ? 4.916 1.972 -32.937 1.00 69.62 281 PRO A C 1
ATOM 2087 O O . PRO A 1 281 ? 5.395 0.857 -32.725 1.00 69.62 281 PRO A O 1
ATOM 2090 N N . LEU A 1 282 ? 3.626 2.219 -32.671 1.00 74.38 282 LEU A N 1
ATOM 2091 C CA . LEU A 1 282 ? 2.699 1.245 -32.072 1.00 74.38 282 LEU A CA 1
ATOM 2092 C C . LEU A 1 282 ? 2.510 -0.006 -32.942 1.00 74.38 282 LEU A C 1
ATOM 2094 O O . LEU A 1 282 ? 2.364 -1.114 -32.420 1.00 74.38 282 LEU A O 1
ATOM 2098 N N . LEU A 1 283 ? 2.537 0.154 -34.267 1.00 79.62 283 LEU A N 1
ATOM 2099 C CA . LEU A 1 283 ? 2.470 -0.965 -35.204 1.00 79.62 283 LEU A CA 1
ATOM 2100 C C . LEU A 1 283 ? 3.702 -1.867 -35.067 1.00 79.62 283 LEU A C 1
ATOM 2102 O O . LEU A 1 283 ? 3.584 -3.089 -35.047 1.00 79.62 283 LEU A O 1
ATOM 2106 N N . GLU A 1 284 ? 4.880 -1.275 -34.940 1.00 80.38 284 GLU A N 1
ATOM 2107 C CA . GLU A 1 284 ? 6.152 -1.961 -34.795 1.00 80.38 284 GLU A CA 1
ATOM 2108 C C . GLU A 1 284 ? 6.215 -2.718 -33.470 1.00 80.38 284 GLU A C 1
ATOM 2110 O O . GLU A 1 284 ? 6.707 -3.846 -33.447 1.00 80.38 284 GLU A O 1
ATOM 2115 N N . GLU A 1 285 ? 5.667 -2.160 -32.387 1.00 79.19 285 GLU A N 1
ATOM 2116 C CA . GLU A 1 285 ? 5.548 -2.872 -31.111 1.00 79.19 285 GLU A CA 1
ATOM 2117 C C . GLU A 1 285 ? 4.542 -4.030 -31.185 1.00 79.19 285 GLU A C 1
ATOM 2119 O O . GLU A 1 285 ? 4.815 -5.112 -30.661 1.00 79.19 285 GLU A O 1
ATOM 2124 N N . LEU A 1 286 ? 3.427 -3.877 -31.909 1.00 84.12 286 LEU A N 1
ATOM 2125 C CA . LEU A 1 286 ? 2.502 -4.983 -32.186 1.00 84.12 286 LEU A CA 1
ATOM 2126 C C . LEU A 1 286 ? 3.169 -6.103 -33.000 1.00 84.12 286 LEU A C 1
ATOM 2128 O O . LEU A 1 286 ? 3.043 -7.279 -32.655 1.00 84.12 286 LEU A O 1
ATOM 2132 N N . VAL A 1 287 ? 3.920 -5.754 -34.049 1.00 83.88 287 VAL A N 1
ATOM 2133 C CA . VAL A 1 287 ? 4.680 -6.709 -34.876 1.00 83.88 287 VAL A CA 1
ATOM 2134 C C . VAL A 1 287 ? 5.792 -7.376 -34.066 1.00 83.88 287 VAL A C 1
ATOM 2136 O O . VAL A 1 287 ? 6.004 -8.586 -34.163 1.00 83.88 287 VAL A O 1
ATOM 2139 N N . ARG A 1 288 ? 6.488 -6.620 -33.216 1.00 82.56 288 ARG A N 1
ATOM 2140 C CA . ARG A 1 288 ? 7.517 -7.149 -32.318 1.00 82.56 288 ARG A CA 1
ATOM 2141 C C . ARG A 1 288 ? 6.920 -8.121 -31.306 1.00 82.56 288 ARG A C 1
ATOM 2143 O O . ARG A 1 288 ? 7.485 -9.198 -31.113 1.00 82.56 288 ARG A O 1
ATOM 2150 N N . ALA A 1 289 ? 5.781 -7.778 -30.704 1.00 83.56 289 ALA A N 1
ATOM 2151 C CA . ALA A 1 289 ? 5.048 -8.658 -29.802 1.00 83.56 289 ALA A CA 1
ATOM 2152 C C . ALA A 1 289 ? 4.575 -9.925 -30.528 1.00 83.56 289 ALA A C 1
ATOM 2154 O O . ALA A 1 289 ? 4.740 -11.015 -29.989 1.00 83.56 289 ALA A O 1
ATOM 2155 N N . PHE A 1 290 ? 4.081 -9.812 -31.765 1.00 83.94 290 PHE A N 1
ATOM 2156 C CA . PHE A 1 290 ? 3.737 -10.967 -32.598 1.00 83.94 290 PHE A CA 1
ATOM 2157 C C . PHE A 1 290 ? 4.943 -11.884 -32.840 1.00 83.94 290 PHE A C 1
ATOM 2159 O O . PHE A 1 290 ? 4.823 -13.096 -32.717 1.00 83.94 290 PHE A O 1
ATOM 2166 N N . SER A 1 291 ? 6.117 -11.319 -33.136 1.00 83.12 291 SER A N 1
ATOM 2167 C CA . SER A 1 291 ? 7.323 -12.093 -33.450 1.00 83.12 291 SER A CA 1
ATOM 2168 C C . SER A 1 291 ? 7.976 -12.747 -32.227 1.00 83.12 291 SER A C 1
ATOM 2170 O O . SER A 1 291 ? 8.450 -13.878 -32.319 1.00 83.12 291 SER A O 1
ATOM 2172 N N . ARG A 1 292 ? 8.049 -12.037 -31.095 1.00 81.31 292 ARG A N 1
ATOM 2173 C CA . ARG A 1 292 ? 8.831 -12.467 -29.921 1.00 81.31 292 ARG A CA 1
ATOM 2174 C C . ARG A 1 292 ? 7.974 -13.060 -28.811 1.00 81.31 292 ARG A C 1
ATOM 2176 O O . ARG A 1 292 ? 8.403 -14.008 -28.160 1.00 81.31 292 ARG A O 1
ATOM 2183 N N . GLU A 1 293 ? 6.773 -12.526 -28.584 1.00 79.06 293 GLU A N 1
ATOM 2184 C CA . GLU A 1 293 ? 5.901 -12.933 -27.476 1.00 79.06 293 GLU A CA 1
ATOM 2185 C C . GLU A 1 293 ? 4.402 -12.949 -27.854 1.00 79.06 293 GLU A C 1
ATOM 2187 O O . GLU A 1 293 ? 3.604 -12.193 -27.284 1.00 79.06 293 GLU A O 1
ATOM 2192 N N . PRO A 1 294 ? 3.964 -13.869 -28.743 1.00 79.88 294 PRO A N 1
ATOM 2193 C CA . PRO A 1 294 ? 2.581 -13.928 -29.238 1.00 79.88 294 PRO A CA 1
ATOM 2194 C C . PRO A 1 294 ? 1.519 -14.018 -28.130 1.00 79.88 294 PRO A C 1
ATOM 2196 O O . PRO A 1 294 ? 0.391 -13.546 -28.272 1.00 79.88 294 PRO A O 1
ATOM 2199 N N . LYS A 1 295 ? 1.877 -14.590 -26.970 1.00 80.81 295 LYS A N 1
ATOM 2200 C CA . LYS A 1 295 ? 0.993 -14.684 -25.795 1.00 80.81 295 LYS A CA 1
ATOM 2201 C C . LYS A 1 295 ? 0.530 -13.312 -25.285 1.00 80.81 295 LYS A C 1
ATOM 2203 O O . LYS A 1 295 ? -0.544 -13.242 -24.688 1.00 80.81 295 LYS A O 1
ATOM 2208 N N . ARG A 1 296 ? 1.294 -12.233 -25.509 1.00 79.19 296 ARG A N 1
ATOM 2209 C CA . ARG A 1 296 ? 0.904 -10.861 -25.132 1.00 79.19 296 ARG A CA 1
ATOM 2210 C C . ARG A 1 296 ? -0.285 -10.375 -25.951 1.00 79.19 296 ARG A C 1
ATOM 2212 O O . ARG A 1 296 ? -1.231 -9.833 -25.386 1.00 79.19 296 ARG A O 1
ATOM 2219 N N . LEU A 1 297 ? -0.301 -10.668 -27.249 1.00 84.69 297 LEU A N 1
ATOM 2220 C CA . LEU A 1 297 ? -1.400 -10.283 -28.134 1.00 84.69 297 LEU A CA 1
ATOM 2221 C C . LEU A 1 297 ? -2.718 -10.977 -27.771 1.00 84.69 297 LEU A C 1
ATOM 2223 O O . LEU A 1 297 ? -3.781 -10.393 -27.949 1.00 84.69 297 LEU A O 1
ATOM 2227 N N . ARG A 1 298 ? -2.677 -12.159 -27.139 1.00 83.25 298 ARG A N 1
ATOM 2228 C CA . ARG A 1 298 ? -3.886 -12.786 -26.572 1.00 83.25 298 ARG A CA 1
ATOM 2229 C C . ARG A 1 298 ? -4.508 -11.959 -25.442 1.00 83.25 298 ARG A C 1
ATOM 2231 O O . ARG A 1 298 ? -5.724 -11.978 -25.287 1.00 83.25 298 ARG A O 1
ATOM 2238 N N . LYS A 1 299 ? -3.706 -11.235 -24.649 1.00 83.56 299 LYS A N 1
ATOM 2239 C CA . LYS A 1 299 ? -4.231 -10.315 -23.621 1.00 83.56 299 LYS A CA 1
ATOM 2240 C C . LYS A 1 299 ? -4.913 -9.110 -24.269 1.00 83.56 299 LYS A C 1
ATOM 2242 O O . LYS A 1 299 ? -5.981 -8.712 -23.822 1.00 83.56 299 LYS A O 1
ATOM 2247 N N . VAL A 1 300 ? -4.329 -8.590 -25.348 1.00 86.75 300 VAL A N 1
ATOM 2248 C CA . VAL A 1 300 ? -4.917 -7.499 -26.138 1.00 86.75 300 VAL A CA 1
ATOM 2249 C C . VAL A 1 300 ? -6.219 -7.947 -26.818 1.00 86.75 300 VAL A C 1
ATOM 2251 O O . VAL A 1 300 ? -7.199 -7.214 -26.778 1.00 86.75 300 VAL A O 1
ATOM 2254 N N . GLN A 1 301 ? -6.284 -9.176 -27.345 1.00 87.06 301 GLN A N 1
ATOM 2255 C CA . GLN A 1 301 ? -7.526 -9.743 -27.887 1.00 87.06 301 GLN A CA 1
ATOM 2256 C C . GLN A 1 301 ? -8.638 -9.776 -26.832 1.00 87.06 301 GLN A C 1
ATOM 2258 O O . GLN A 1 301 ? -9.742 -9.330 -27.113 1.00 87.06 301 GLN A O 1
ATOM 2263 N N . ARG A 1 302 ? -8.343 -10.252 -25.612 1.00 84.25 302 ARG A N 1
ATOM 2264 C CA . ARG A 1 302 ? -9.327 -10.281 -24.514 1.00 84.25 302 ARG A CA 1
ATOM 2265 C C . ARG A 1 302 ? -9.848 -8.887 -24.178 1.00 84.25 302 ARG A C 1
ATOM 2267 O O . ARG A 1 302 ? -11.050 -8.716 -24.050 1.00 84.25 302 ARG A O 1
ATOM 2274 N N . LEU A 1 303 ? -8.958 -7.895 -24.110 1.00 85.12 303 LEU A N 1
ATOM 2275 C CA . LEU A 1 303 ? -9.342 -6.500 -23.895 1.00 85.12 303 LEU A CA 1
ATOM 2276 C C . LEU A 1 303 ? -10.309 -6.001 -24.980 1.00 85.12 303 LEU A C 1
ATOM 2278 O O . LEU A 1 303 ? -11.314 -5.371 -24.668 1.00 85.12 303 LEU A O 1
ATOM 2282 N N . ILE A 1 304 ? -10.010 -6.275 -26.251 1.00 85.38 304 ILE A N 1
ATOM 2283 C CA . ILE A 1 304 ? -10.860 -5.857 -27.374 1.00 85.38 304 ILE A CA 1
ATOM 2284 C C . ILE A 1 304 ? -12.209 -6.576 -27.326 1.00 85.38 304 ILE A C 1
ATOM 2286 O O . ILE A 1 304 ? -13.240 -5.936 -27.533 1.00 85.38 304 ILE A O 1
ATOM 2290 N N . ASP A 1 305 ? -12.223 -7.872 -27.013 1.00 84.75 305 ASP A N 1
ATOM 2291 C CA . ASP A 1 305 ? -13.454 -8.647 -26.853 1.00 84.75 305 ASP A CA 1
ATOM 2292 C C . ASP A 1 305 ? -14.323 -8.082 -25.718 1.00 84.75 305 ASP A C 1
ATOM 2294 O O . ASP A 1 305 ? -15.534 -7.942 -25.889 1.00 84.75 305 ASP A O 1
ATOM 2298 N N . ASP A 1 306 ? -13.713 -7.716 -24.587 1.00 79.19 306 ASP A N 1
ATOM 2299 C CA . ASP A 1 306 ? -14.403 -7.138 -23.429 1.00 79.19 306 ASP A CA 1
ATOM 2300 C C . ASP A 1 306 ? -14.988 -5.750 -23.741 1.00 79.19 306 ASP A C 1
ATOM 2302 O O . ASP A 1 306 ? -16.114 -5.452 -23.344 1.00 79.19 306 ASP A O 1
ATOM 2306 N N . ILE A 1 307 ? -14.270 -4.914 -24.501 1.00 81.75 307 ILE A N 1
ATOM 2307 C CA . ILE A 1 307 ? -14.776 -3.610 -24.965 1.00 81.75 307 ILE A CA 1
ATOM 2308 C C . ILE A 1 307 ? -15.930 -3.802 -25.961 1.00 81.75 307 ILE A C 1
ATOM 2310 O O . ILE A 1 307 ? -16.943 -3.114 -25.878 1.00 81.75 307 ILE A O 1
ATOM 2314 N N . THR A 1 308 ? -15.801 -4.754 -26.888 1.00 80.75 308 THR A N 1
ATOM 2315 C CA . THR A 1 308 ? -16.759 -4.943 -27.992 1.00 80.75 308 THR A CA 1
ATOM 2316 C C . THR A 1 308 ? -18.074 -5.586 -27.539 1.00 80.75 308 THR A C 1
ATOM 2318 O O . THR A 1 308 ? -19.115 -5.326 -28.140 1.00 80.75 308 THR A O 1
ATOM 2321 N N . LYS A 1 309 ? -18.060 -6.424 -26.492 1.00 75.12 309 LYS A N 1
ATOM 2322 C CA . LYS A 1 309 ? -19.260 -7.129 -26.007 1.00 75.12 309 LYS A CA 1
ATOM 2323 C C . LYS A 1 309 ? -20.274 -6.235 -25.302 1.00 75.12 309 LYS A C 1
ATOM 2325 O O . LYS A 1 309 ? -21.465 -6.511 -25.400 1.00 75.12 309 LYS A O 1
ATOM 2330 N N . ASP A 1 310 ? -19.815 -5.221 -24.574 1.00 60.38 310 ASP A N 1
ATOM 2331 C CA . ASP A 1 310 ? -20.650 -4.595 -23.551 1.00 60.38 310 ASP A CA 1
ATOM 2332 C C . ASP A 1 310 ? -21.134 -3.173 -23.891 1.00 60.38 310 ASP A C 1
ATOM 2334 O O . ASP A 1 310 ? -22.263 -2.878 -23.517 1.00 60.38 310 ASP A O 1
ATOM 2338 N N . CYS A 1 311 ? -20.376 -2.299 -24.588 1.00 57.41 311 CYS A N 1
ATOM 2339 C CA . CYS A 1 311 ? -20.792 -0.910 -24.918 1.00 57.41 311 CYS A CA 1
ATOM 2340 C C . CYS A 1 311 ? -19.882 -0.197 -25.957 1.00 57.41 311 CYS A C 1
ATOM 2342 O O . CYS A 1 311 ? -18.736 -0.582 -26.139 1.00 57.41 311 CYS A O 1
ATOM 2344 N N . GLU A 1 312 ? -20.398 0.889 -26.566 1.00 64.19 312 GLU A N 1
ATOM 2345 C CA . GLU A 1 312 ? -19.774 1.961 -27.394 1.00 64.19 312 GLU A CA 1
ATOM 2346 C C . GLU A 1 312 ? -18.276 1.840 -27.770 1.00 64.19 312 GLU A C 1
ATOM 2348 O O . GLU A 1 312 ? -17.473 2.747 -27.520 1.00 64.19 312 GLU A O 1
ATOM 2353 N N . ALA A 1 313 ? -17.909 0.755 -28.458 1.00 68.38 313 ALA A N 1
ATOM 2354 C CA . ALA A 1 313 ? -16.555 0.522 -28.957 1.00 68.38 313 ALA A CA 1
ATOM 2355 C C . ALA A 1 313 ? -16.011 1.717 -29.765 1.00 68.38 313 ALA A C 1
ATOM 2357 O O . ALA A 1 313 ? -14.831 2.032 -29.667 1.00 68.38 313 ALA A O 1
ATOM 2358 N N . ASP A 1 314 ? -16.873 2.455 -30.469 1.00 71.69 314 ASP A N 1
ATOM 2359 C CA . ASP A 1 314 ? -16.505 3.623 -31.283 1.00 71.69 314 ASP A CA 1
ATOM 2360 C C . ASP A 1 314 ? -16.007 4.841 -30.473 1.00 71.69 314 ASP A C 1
ATOM 2362 O O . ASP A 1 314 ? -15.294 5.711 -30.996 1.00 71.69 314 ASP A O 1
ATOM 2366 N N . LYS A 1 315 ? -16.371 4.931 -29.185 1.00 79.00 315 LYS A N 1
ATOM 2367 C CA . LYS A 1 315 ? -15.879 5.990 -28.286 1.00 79.00 315 LYS A CA 1
ATOM 2368 C C . LYS A 1 315 ? -14.540 5.640 -27.646 1.00 79.00 315 LYS A C 1
ATOM 2370 O O . LYS A 1 315 ? -13.776 6.548 -27.326 1.00 79.00 315 LYS A O 1
ATOM 2375 N N . ILE A 1 316 ? -14.258 4.352 -27.468 1.00 81.88 316 ILE A N 1
ATOM 2376 C CA . ILE A 1 316 ? -13.071 3.856 -26.761 1.00 81.88 316 ILE A CA 1
ATOM 2377 C C . ILE A 1 316 ? -11.964 3.473 -27.746 1.00 81.88 316 ILE A C 1
ATOM 2379 O O . ILE A 1 316 ? -10.801 3.785 -27.519 1.00 81.88 316 ILE A O 1
ATOM 2383 N N . LEU A 1 317 ? -12.300 2.831 -28.861 1.00 83.19 317 LEU A N 1
ATOM 2384 C CA . LEU A 1 317 ? -11.326 2.397 -29.853 1.00 83.19 317 LEU A CA 1
ATOM 2385 C C . LEU A 1 317 ? -11.033 3.528 -30.854 1.00 83.19 317 LEU A C 1
ATOM 2387 O O . LEU A 1 317 ? -11.951 4.226 -31.301 1.00 83.19 317 LEU A O 1
ATOM 2391 N N . PRO A 1 318 ? -9.760 3.733 -31.238 1.00 81.94 318 PRO A N 1
ATOM 2392 C CA . PRO A 1 318 ? -9.420 4.613 -32.347 1.00 81.94 318 PRO A CA 1
ATOM 2393 C C . PRO A 1 318 ? -10.056 4.138 -33.661 1.00 81.94 318 PRO A C 1
ATOM 2395 O O . PRO A 1 318 ? -10.195 2.936 -33.911 1.00 81.94 318 PRO A O 1
ATOM 2398 N N . ALA A 1 319 ? -10.408 5.085 -34.531 1.00 78.75 319 ALA A N 1
ATOM 2399 C CA . ALA A 1 319 ? -10.982 4.769 -35.836 1.00 78.75 319 ALA A CA 1
ATOM 2400 C C . ALA A 1 319 ? -10.027 3.878 -36.652 1.00 78.75 319 ALA A C 1
ATOM 2402 O O . ALA A 1 319 ? -8.830 4.144 -36.730 1.00 78.75 319 ALA A O 1
ATOM 2403 N N . GLY A 1 320 ? -10.552 2.805 -37.250 1.00 79.69 320 GLY A N 1
ATOM 2404 C CA . GLY A 1 320 ? -9.765 1.858 -38.050 1.00 79.69 320 GLY A CA 1
ATOM 2405 C C . GLY A 1 320 ? -8.906 0.868 -37.250 1.00 79.69 320 GLY A C 1
ATOM 2406 O O . GLY A 1 320 ? -8.347 -0.051 -37.847 1.00 79.69 320 GLY A O 1
ATOM 2407 N N . PHE A 1 321 ? -8.842 0.979 -35.915 1.00 84.94 321 PHE A N 1
ATOM 2408 C CA . PHE A 1 321 ? -8.053 0.062 -35.085 1.00 84.94 321 PHE A CA 1
ATOM 2409 C C . PHE A 1 321 ? -8.552 -1.387 -35.177 1.00 84.94 321 PHE A C 1
ATOM 2411 O O . PHE A 1 321 ? -7.749 -2.308 -35.285 1.00 84.94 321 PHE A O 1
ATOM 2418 N N . LEU A 1 322 ? -9.872 -1.607 -35.203 1.00 83.94 322 LEU A N 1
ATOM 2419 C CA . LEU A 1 322 ? -10.444 -2.949 -35.371 1.00 83.94 322 LEU A CA 1
ATOM 2420 C C . LEU A 1 322 ? -10.041 -3.592 -36.705 1.00 83.94 322 LEU A C 1
ATOM 2422 O O . LEU A 1 322 ? -9.740 -4.783 -36.735 1.00 83.94 322 LEU A O 1
ATOM 2426 N N . SER A 1 323 ? -9.984 -2.811 -37.786 1.00 84.94 323 SER A N 1
ATOM 2427 C CA . SER A 1 323 ? -9.551 -3.296 -39.102 1.00 84.94 323 SER A CA 1
ATOM 2428 C C . SER A 1 323 ? -8.081 -3.710 -39.089 1.00 84.94 323 SER A C 1
ATOM 2430 O O . SER A 1 323 ? -7.733 -4.761 -39.616 1.00 84.94 323 SER A O 1
ATOM 2432 N N . LEU A 1 324 ? -7.221 -2.919 -38.437 1.00 86.06 324 LEU A N 1
ATOM 2433 C CA . LEU A 1 324 ? -5.825 -3.293 -38.213 1.00 86.06 324 LEU A CA 1
ATOM 2434 C C . LEU A 1 324 ? -5.731 -4.582 -37.385 1.00 86.06 324 LEU A C 1
ATOM 2436 O O . LEU A 1 324 ? -4.993 -5.503 -37.729 1.00 86.06 324 LEU A O 1
ATOM 2440 N N . TRP A 1 325 ? -6.501 -4.662 -36.300 1.00 88.56 325 TRP A N 1
ATOM 2441 C CA . TRP A 1 325 ? -6.468 -5.786 -35.373 1.00 88.56 325 TRP A CA 1
ATOM 2442 C C . TRP A 1 325 ? -6.926 -7.106 -36.008 1.00 88.56 325 TRP A C 1
ATOM 2444 O O . TRP A 1 325 ? -6.386 -8.163 -35.683 1.00 88.56 325 TRP A O 1
ATOM 2454 N N . GLN A 1 326 ? -7.869 -7.065 -36.954 1.00 85.31 326 GLN A N 1
ATOM 2455 C CA . GLN A 1 326 ? -8.295 -8.245 -37.714 1.00 85.31 326 GLN A CA 1
ATOM 2456 C C . GLN A 1 326 ? -7.122 -8.931 -38.428 1.00 85.31 326 GLN A C 1
ATOM 2458 O O . GLN A 1 326 ? -7.020 -10.155 -38.363 1.00 85.31 326 GLN A O 1
ATOM 2463 N N . VAL A 1 327 ? -6.191 -8.160 -39.004 1.00 87.31 327 VAL A N 1
ATOM 2464 C CA . VAL A 1 327 ? -4.986 -8.692 -39.666 1.00 87.31 327 VAL A CA 1
ATOM 2465 C C . VAL A 1 327 ? -4.109 -9.464 -38.676 1.00 87.31 327 VAL A C 1
ATOM 2467 O O . VAL A 1 327 ? -3.664 -10.575 -38.964 1.00 87.31 327 VAL A O 1
ATOM 2470 N N . PHE A 1 328 ? -3.901 -8.915 -37.476 1.00 85.31 328 PHE A N 1
ATOM 2471 C CA . PHE A 1 328 ? -3.146 -9.596 -36.421 1.00 85.31 328 PHE A CA 1
ATOM 2472 C C . PHE A 1 328 ? -3.866 -10.851 -35.917 1.00 85.31 328 PHE A C 1
ATOM 2474 O O . PHE A 1 328 ? -3.219 -11.865 -35.661 1.00 85.31 328 PHE A O 1
ATOM 2481 N N . ASN A 1 329 ? -5.194 -10.818 -35.795 1.00 84.25 329 ASN A N 1
ATOM 2482 C CA . ASN A 1 329 ? -5.980 -11.968 -35.349 1.00 84.25 329 ASN A CA 1
ATOM 2483 C C . ASN A 1 329 ? -5.919 -13.133 -36.352 1.00 84.25 329 ASN A C 1
ATOM 2485 O O . ASN A 1 329 ? -5.748 -14.285 -35.957 1.00 84.25 329 ASN A O 1
ATOM 2489 N N . GLU A 1 330 ? -6.000 -12.847 -37.653 1.00 84.69 330 GLU A N 1
ATOM 2490 C CA . GLU A 1 330 ? -5.790 -13.852 -38.701 1.00 84.69 330 GLU A CA 1
ATOM 2491 C C . GLU A 1 330 ? -4.368 -14.422 -38.657 1.00 84.69 330 GLU A C 1
ATOM 2493 O O . GLU A 1 330 ? -4.196 -15.641 -38.616 1.00 84.69 330 GLU A O 1
ATOM 2498 N N . ALA A 1 331 ? -3.351 -13.561 -38.559 1.00 83.25 331 ALA A N 1
ATOM 2499 C CA . ALA A 1 331 ? -1.958 -13.990 -38.459 1.00 83.25 331 ALA A CA 1
ATOM 2500 C C . ALA A 1 331 ? -1.695 -14.879 -37.226 1.00 83.25 331 ALA A C 1
ATOM 2502 O O . ALA A 1 331 ? -0.981 -15.876 -37.324 1.00 83.25 331 ALA A O 1
ATOM 2503 N N . MET A 1 332 ? -2.309 -14.575 -36.075 1.00 83.06 332 MET A N 1
ATOM 2504 C CA . MET A 1 332 ? -2.192 -15.388 -34.856 1.00 83.06 332 MET A CA 1
ATOM 2505 C C . MET A 1 332 ? -2.812 -16.780 -35.005 1.00 83.06 332 MET A C 1
ATOM 2507 O O . MET A 1 332 ? -2.228 -17.749 -34.526 1.00 83.06 332 MET A O 1
ATOM 2511 N N . LYS A 1 333 ? -3.951 -16.908 -35.698 1.00 79.94 333 LYS A N 1
ATOM 2512 C CA . LYS A 1 333 ? -4.579 -18.216 -35.961 1.00 79.94 333 LYS A CA 1
ATOM 2513 C C . LYS A 1 333 ? -3.695 -19.123 -36.817 1.00 79.94 333 LYS A C 1
ATOM 2515 O O . LYS A 1 333 ? -3.702 -20.332 -36.617 1.00 79.94 333 LYS A O 1
ATOM 2520 N N . HIS A 1 334 ? -2.932 -18.548 -37.745 1.00 72.88 334 HIS A N 1
ATOM 2521 C CA . HIS A 1 334 ? -1.991 -19.293 -38.584 1.00 72.88 334 HIS A CA 1
ATOM 2522 C C . HIS A 1 334 ? -0.688 -19.672 -37.868 1.00 72.88 334 HIS A C 1
ATOM 2524 O O . HIS A 1 334 ? -0.037 -20.617 -38.292 1.00 72.88 334 HIS A O 1
ATOM 2530 N N . HIS A 1 335 ? -0.312 -18.959 -36.803 1.00 63.34 335 HIS A N 1
ATOM 2531 C CA . HIS A 1 335 ? 0.922 -19.196 -36.046 1.00 63.34 335 HIS A CA 1
ATOM 2532 C C . HIS A 1 335 ? 0.766 -20.258 -34.932 1.00 63.34 335 HIS A C 1
ATOM 2534 O O . HIS A 1 335 ? 1.760 -20.783 -34.435 1.00 63.34 335 HIS A O 1
ATOM 2540 N N . ASP A 1 336 ? -0.465 -20.567 -34.508 1.00 54.94 336 ASP A N 1
ATOM 2541 C CA . ASP A 1 336 ? -0.764 -21.631 -33.529 1.00 54.94 336 ASP A CA 1
ATOM 2542 C C . ASP A 1 336 ? -0.947 -23.029 -34.187 1.00 54.94 336 ASP A C 1
ATOM 2544 O O . ASP A 1 336 ? -1.265 -24.000 -33.492 1.00 54.94 336 ASP A O 1
ATOM 2548 N N . HIS A 1 337 ? -0.724 -23.139 -35.506 1.00 42.16 337 HIS A N 1
ATOM 2549 C CA . HIS A 1 337 ? -0.637 -24.383 -36.287 1.00 42.16 337 HIS A CA 1
ATOM 2550 C C . HIS A 1 337 ? 0.809 -24.687 -36.689 1.00 42.16 337 HIS A C 1
ATOM 2552 O O . HIS A 1 337 ? 1.159 -25.889 -36.684 1.00 42.16 337 HIS A O 1
#

pLDDT: mean 80.4, std 15.46, range [34.56, 97.12]